Protein AF-A0A7C3QA98-F1 (afdb_monomer_lite)

pLDDT: mean 80.39, std 21.95, range [23.39, 98.19]

Foldseek 3Di:
DAQWWWWDWDADDDDDDDDDDDDDDDDDDDDDPDDDDFDADVNHGQDDDPDPVVSVVVVCCVVPVQDKDWWWKKKWDWAAADPDPPDQPRVVDDDPQLVQLQVFAFVDDHDDQADWDQHPPRDIIGIDTPTGDDRDMDRVVVVDPDPRPPRTDMDMKIKIAGQAFDKGKIFIWTAQWDWDDKRSHTFDGGSGHDGTDRRPDIGIDGHHHTMIMD

Radius of gyration: 21.92 Å; chains: 1; bounding box: 62×41×64 Å

Sequence (214 aa):
MNKTSIFALTLIAGLAHSTLAQPPVEPGQLAKAGERAPIMIQGKPYQKLATRKATEDRMLDLLVADRVKWNDWYVASYFPFTNSWKKMGFLAKPLPVEDELTKMTPGGAGPDLTKAYDGKDNTKVAWKNIGPILNEMVELNQYCPGNLGSWCLTYLYGTVTAPRDMTLDVNMGSDDGLRFWLNGNLVVDADVQRGLDPDSHKVKLRLNKGVNHM

Secondary structure (DSSP, 8-state):
-----EEEEE----------PPPPPP----PPTT-PPPPEETTEEP---SSHHHHHHHHHHHH-TT--EE--EEEEEEEE--S-TT-TTSTTS--TTGGGGGG--TTS----TT-EEE-GGG-EEE-EEEE---SEEE-GGGG--GGGGSSEEEEEE-EEEESSSEEEEEEEEESS-EEEEETTEEEEEE-------TTSEEEEEEEPSEEEE-

Structure (mmCIF, N/CA/C/O backbone):
data_AF-A0A7C3QA98-F1
#
_entry.id   AF-A0A7C3QA98-F1
#
loop_
_atom_site.group_PDB
_atom_site.id
_atom_site.type_symbol
_atom_site.label_atom_id
_atom_site.label_alt_id
_atom_site.label_comp_id
_atom_site.label_asym_id
_atom_site.label_entity_id
_atom_site.label_seq_id
_atom_site.pdbx_PDB_ins_code
_atom_site.Cartn_x
_atom_site.Cartn_y
_atom_site.Cartn_z
_atom_site.occupancy
_atom_site.B_iso_or_equiv
_atom_site.auth_seq_id
_atom_site.auth_comp_id
_atom_site.auth_asym_id
_atom_site.auth_atom_id
_atom_site.pdbx_PDB_model_num
ATOM 1 N N . MET A 1 1 ? 2.564 18.611 -20.146 1.00 32.09 1 MET A N 1
ATOM 2 C CA . MET A 1 1 ? 3.015 17.998 -18.879 1.00 32.09 1 MET A CA 1
ATOM 3 C C . MET A 1 1 ? 1.865 17.145 -18.386 1.00 32.09 1 MET A C 1
ATOM 5 O O . MET A 1 1 ? 0.916 17.690 -17.837 1.00 32.09 1 MET A O 1
ATOM 9 N N . ASN A 1 2 ? 1.895 15.854 -18.711 1.00 28.08 2 ASN A N 1
ATOM 10 C CA . ASN A 1 2 ? 0.877 14.907 -18.265 1.00 28.08 2 ASN A CA 1
ATOM 11 C C . ASN A 1 2 ? 1.197 14.547 -16.814 1.00 28.08 2 ASN A C 1
ATOM 13 O O . ASN A 1 2 ? 2.354 14.279 -16.494 1.00 28.08 2 ASN A O 1
ATOM 17 N N . LYS A 1 3 ? 0.202 14.671 -15.940 1.00 30.39 3 LYS A N 1
ATOM 18 C CA . LYS A 1 3 ? 0.324 14.433 -14.504 1.00 30.39 3 LYS A CA 1
ATOM 19 C C . LYS A 1 3 ? -0.011 12.966 -14.250 1.00 30.39 3 LYS A C 1
ATOM 21 O O . LYS A 1 3 ? -1.173 12.602 -14.305 1.00 30.39 3 LYS A O 1
ATOM 26 N N . THR A 1 4 ? 1.012 12.154 -14.032 1.00 35.22 4 THR A N 1
ATOM 27 C CA . THR A 1 4 ? 0.898 10.738 -13.660 1.00 35.22 4 THR A CA 1
ATOM 28 C C . THR A 1 4 ? 0.665 10.656 -12.149 1.00 35.22 4 THR A C 1
ATOM 30 O O . THR A 1 4 ? 1.564 10.975 -11.371 1.00 35.22 4 THR A O 1
ATOM 33 N N . SER A 1 5 ? -0.537 10.269 -11.728 1.00 30.92 5 SER A N 1
ATOM 34 C CA . SER A 1 5 ? -0.953 10.178 -10.323 1.00 30.92 5 SER A CA 1
ATOM 35 C C . SER A 1 5 ? -1.589 8.801 -10.060 1.00 30.92 5 SER A C 1
ATOM 37 O O . SER A 1 5 ? -2.153 8.201 -10.968 1.00 30.92 5 SER A O 1
ATOM 39 N N . ILE A 1 6 ? -1.522 8.270 -8.835 1.00 32.34 6 ILE A N 1
ATOM 40 C CA . ILE A 1 6 ? -2.195 7.008 -8.457 1.00 32.34 6 ILE A CA 1
ATOM 41 C C . ILE A 1 6 ? -3.168 7.289 -7.314 1.00 32.34 6 ILE A C 1
ATOM 43 O O . ILE A 1 6 ? -2.806 7.958 -6.352 1.00 32.34 6 ILE A O 1
ATOM 47 N N . PHE A 1 7 ? -4.403 6.789 -7.390 1.00 31.45 7 PHE A N 1
ATOM 48 C CA . PHE A 1 7 ? -5.361 6.869 -6.286 1.00 31.45 7 PHE A CA 1
ATOM 49 C C . PHE A 1 7 ? -5.290 5.602 -5.440 1.00 31.45 7 PHE A C 1
ATOM 51 O O . PHE A 1 7 ? -5.655 4.512 -5.889 1.00 31.45 7 PHE A O 1
ATOM 58 N N . ALA A 1 8 ? -4.868 5.765 -4.187 1.00 31.20 8 ALA A N 1
ATOM 59 C CA . ALA A 1 8 ? -4.996 4.725 -3.189 1.00 31.20 8 ALA A CA 1
ATOM 60 C C . ALA A 1 8 ? -6.414 4.788 -2.605 1.00 31.20 8 ALA A C 1
ATOM 62 O O . ALA A 1 8 ? -6.715 5.579 -1.711 1.00 31.20 8 ALA A O 1
ATOM 63 N N . LEU A 1 9 ? -7.252 3.890 -3.129 1.00 29.02 9 LEU A N 1
ATOM 64 C CA . LEU A 1 9 ? -8.389 3.285 -2.443 1.00 29.02 9 LEU A CA 1
ATOM 65 C C . LEU A 1 9 ? -9.531 4.240 -2.057 1.00 29.02 9 LEU A C 1
ATOM 67 O O . LEU A 1 9 ? -9.495 4.810 -0.979 1.00 29.02 9 LEU A O 1
ATOM 71 N N . THR A 1 10 ? -10.587 4.345 -2.872 1.00 26.42 10 THR A N 1
ATOM 72 C CA . THR A 1 10 ? -11.858 4.961 -2.437 1.00 26.42 10 THR A CA 1
ATOM 73 C C . THR A 1 10 ? -12.801 3.871 -1.926 1.00 26.42 10 THR A C 1
ATOM 75 O O . THR A 1 10 ? -13.200 2.982 -2.681 1.00 26.42 10 THR A O 1
ATOM 78 N N . LEU A 1 11 ? -13.169 3.921 -0.643 1.00 26.08 11 LEU A N 1
ATOM 79 C CA . LEU A 1 11 ? -14.178 3.037 -0.053 1.00 26.08 11 LEU A CA 1
ATOM 80 C C . LEU A 1 11 ? -15.543 3.743 -0.004 1.00 26.08 11 LEU A C 1
ATOM 82 O O . LEU A 1 11 ? -15.772 4.601 0.849 1.00 26.08 11 LEU A O 1
ATOM 86 N N . ILE A 1 12 ? -16.483 3.360 -0.874 1.00 24.02 12 ILE A N 1
ATOM 87 C CA . ILE A 1 12 ? -17.891 3.763 -0.734 1.00 24.02 12 ILE A CA 1
ATOM 88 C C . ILE A 1 12 ? -18.594 2.730 0.150 1.00 24.02 12 ILE A C 1
ATOM 90 O O . ILE A 1 12 ? -19.040 1.684 -0.318 1.00 24.02 12 ILE A O 1
ATOM 94 N N . ALA A 1 13 ? -18.719 3.025 1.444 1.00 27.62 13 ALA A N 1
ATOM 95 C CA . ALA A 1 13 ? -19.643 2.305 2.313 1.00 27.62 13 ALA A CA 1
ATOM 96 C C . ALA A 1 13 ? -21.067 2.829 2.063 1.00 27.62 13 ALA A C 1
ATOM 98 O O . ALA A 1 13 ? -21.445 3.902 2.535 1.00 27.62 13 ALA A O 1
ATOM 99 N N . GLY A 1 14 ? -21.859 2.078 1.296 1.00 23.39 14 GLY A N 1
ATOM 100 C CA . GLY A 1 14 ? -23.287 2.336 1.135 1.00 23.39 14 GLY A CA 1
ATOM 101 C C . GLY A 1 14 ? -24.028 2.117 2.455 1.00 23.39 14 GLY A C 1
ATOM 102 O O . GLY A 1 14 ? -24.329 0.984 2.821 1.00 23.39 14 GLY A O 1
ATOM 103 N N . LEU A 1 15 ? -24.341 3.200 3.168 1.00 27.92 15 LEU A N 1
ATOM 104 C CA . LEU A 1 15 ? -25.336 3.181 4.238 1.00 27.92 15 LEU A CA 1
ATOM 105 C C . LEU A 1 15 ? -26.729 3.180 3.602 1.00 27.92 15 LEU A C 1
ATOM 107 O O . LEU A 1 15 ? -27.147 4.149 2.962 1.00 27.92 15 LEU A O 1
ATOM 111 N N . ALA A 1 16 ? -27.445 2.070 3.779 1.00 28.75 16 ALA A N 1
ATOM 112 C CA . ALA A 1 16 ? -28.872 1.998 3.516 1.00 28.75 16 ALA A CA 1
ATOM 113 C C . ALA A 1 16 ? -29.579 3.114 4.303 1.00 28.75 16 ALA A C 1
ATOM 115 O O . ALA A 1 16 ? -29.431 3.226 5.520 1.00 28.75 16 ALA A O 1
ATOM 116 N N . HIS A 1 17 ? -30.323 3.962 3.595 1.00 28.12 17 HIS A N 1
ATOM 117 C CA . HIS A 1 17 ? -31.141 4.997 4.209 1.00 28.12 17 HIS A CA 1
ATOM 118 C C . HIS A 1 17 ? -32.342 4.337 4.889 1.00 28.12 17 HIS A C 1
ATOM 120 O O . HIS A 1 17 ? -33.267 3.885 4.219 1.00 28.12 17 HIS A O 1
ATOM 126 N N . SER A 1 18 ? -32.353 4.314 6.218 1.00 28.92 18 SER A N 1
ATOM 127 C CA . SER A 1 18 ? -33.588 4.189 6.989 1.00 28.92 18 SER A CA 1
ATOM 128 C C . SER A 1 18 ? -33.954 5.575 7.512 1.00 28.92 18 SER A C 1
ATOM 130 O O . SER A 1 18 ? -33.362 6.065 8.475 1.00 28.92 18 SER A O 1
ATOM 132 N N . THR A 1 19 ? -34.908 6.228 6.853 1.00 34.28 19 THR A N 1
ATOM 133 C CA . THR A 1 19 ? -35.576 7.425 7.364 1.00 34.28 19 THR A CA 1
ATOM 134 C C . THR A 1 19 ? -36.371 7.049 8.610 1.00 34.28 19 THR A C 1
ATOM 136 O O . THR A 1 19 ? -37.461 6.493 8.525 1.00 34.28 19 THR A O 1
ATOM 139 N N . LEU A 1 20 ? -35.832 7.363 9.785 1.00 31.48 20 LEU A N 1
ATOM 140 C CA . LEU A 1 20 ? -36.608 7.394 11.018 1.00 31.48 20 LEU A CA 1
ATOM 141 C C . LEU A 1 20 ? -36.572 8.820 11.551 1.00 31.48 20 LEU A C 1
ATOM 143 O O . LEU A 1 20 ? -35.528 9.329 11.958 1.00 31.48 20 LEU A O 1
ATOM 147 N N . ALA A 1 21 ? -37.729 9.475 11.474 1.00 32.22 21 ALA A N 1
ATOM 148 C CA . ALA A 1 21 ? -37.966 10.767 12.091 1.00 32.22 21 ALA A CA 1
ATOM 149 C C . ALA A 1 21 ? -37.652 10.678 13.593 1.00 32.22 21 ALA A C 1
ATOM 151 O O . ALA A 1 21 ? -38.092 9.749 14.271 1.00 32.22 21 ALA A O 1
ATOM 152 N N . GLN A 1 22 ? -36.883 11.636 14.111 1.00 39.12 22 GLN A N 1
ATOM 153 C CA . GLN A 1 22 ? -36.677 11.760 15.552 1.00 39.12 22 GLN A CA 1
ATOM 154 C C . GLN A 1 22 ? -37.985 12.240 16.207 1.00 39.12 22 GLN A C 1
ATOM 156 O O . GLN A 1 22 ? -38.584 13.194 15.704 1.00 39.12 22 GLN A O 1
ATOM 161 N N . PRO A 1 23 ? -38.448 11.612 17.304 1.00 37.34 23 PRO A N 1
ATOM 162 C CA . PRO A 1 23 ? -39.611 12.097 18.040 1.00 37.34 23 PRO A CA 1
ATOM 163 C C . PRO A 1 23 ? -39.292 13.428 18.750 1.00 37.34 23 PRO A C 1
ATOM 165 O O . PRO A 1 23 ? -38.125 13.694 19.060 1.00 37.34 23 PRO A O 1
ATOM 168 N N . PRO A 1 24 ? -40.302 14.278 19.008 1.00 34.25 24 PRO A N 1
ATOM 169 C CA . PRO A 1 24 ? -40.093 15.570 19.647 1.00 34.25 24 PRO A CA 1
ATOM 170 C C . PRO A 1 24 ? -39.651 15.387 21.105 1.00 34.25 24 PRO A C 1
ATOM 172 O O . PRO A 1 24 ? -40.190 14.561 21.839 1.00 34.25 24 PRO A O 1
ATOM 175 N N . VAL A 1 25 ? -38.650 16.165 21.515 1.00 45.97 25 VAL A N 1
ATOM 176 C CA . VAL A 1 25 ? -38.118 16.178 22.883 1.00 45.97 25 VAL A CA 1
ATOM 177 C C . VAL A 1 25 ? -39.050 17.011 23.765 1.00 45.97 25 VAL A C 1
ATOM 179 O O . VAL A 1 25 ? -39.247 18.196 23.495 1.00 45.97 25 VAL A O 1
ATOM 182 N N . GLU A 1 26 ? -39.623 16.410 24.812 1.00 34.62 26 GLU A N 1
ATOM 183 C CA . GLU A 1 26 ? -40.423 17.146 25.799 1.00 34.62 26 GLU A CA 1
ATOM 184 C C . GLU A 1 26 ? -39.556 18.101 26.643 1.00 34.62 26 GLU A C 1
ATOM 186 O O . GLU A 1 26 ? -38.431 17.753 27.023 1.00 34.62 26 GLU A O 1
ATOM 191 N N . PRO A 1 27 ? -40.050 19.311 26.968 1.00 39.22 27 PRO A N 1
ATOM 192 C CA . PRO A 1 27 ? -39.271 20.292 27.702 1.00 39.22 27 PRO A CA 1
ATOM 193 C C . PRO A 1 27 ? -39.424 20.101 29.214 1.00 39.22 27 PRO A C 1
ATOM 195 O O . PRO A 1 27 ? -40.473 20.390 29.784 1.00 39.22 27 PRO A O 1
ATOM 198 N N . GLY A 1 28 ? -38.341 19.717 29.893 1.00 42.91 28 GLY A N 1
ATOM 199 C CA . GLY A 1 28 ? -38.284 19.877 31.344 1.00 42.91 28 GLY A CA 1
ATOM 200 C C . GLY A 1 28 ? -37.208 19.079 32.061 1.00 42.91 28 GLY A C 1
ATOM 201 O O . GLY A 1 28 ? -37.512 18.044 32.632 1.00 42.91 28 GLY A O 1
ATOM 202 N N . GLN A 1 29 ? -35.985 19.615 32.112 1.00 33.56 29 GLN A N 1
ATOM 203 C CA . GLN A 1 29 ? -35.168 19.676 33.335 1.00 33.56 29 GLN A CA 1
ATOM 204 C C . GLN A 1 29 ? -33.912 20.519 33.064 1.00 33.56 29 GLN A C 1
ATOM 206 O O . GLN A 1 29 ? -33.026 20.147 32.299 1.00 33.56 29 GLN A O 1
ATOM 211 N N . LEU A 1 30 ? -33.873 21.707 33.670 1.00 41.59 30 LEU A N 1
ATOM 212 C CA . LEU A 1 30 ? -32.768 22.663 33.586 1.00 41.59 30 LEU A CA 1
ATOM 213 C C . LEU A 1 30 ? -31.514 22.079 34.259 1.00 41.59 30 LEU A C 1
ATOM 215 O O . LEU A 1 30 ? -31.439 22.001 35.485 1.00 41.59 30 LEU A O 1
ATOM 219 N N . ALA A 1 31 ? -30.523 21.683 33.458 1.00 40.22 31 ALA A N 1
ATOM 220 C CA . ALA A 1 31 ? -29.190 21.329 33.942 1.00 40.22 31 ALA A CA 1
ATOM 221 C C . ALA A 1 31 ? -28.381 22.594 34.300 1.00 40.22 31 ALA A C 1
ATOM 223 O O . ALA A 1 31 ? -28.511 23.635 33.655 1.00 40.22 31 ALA A O 1
ATOM 224 N N . LYS A 1 32 ? -27.558 22.496 35.354 1.00 44.31 32 LYS A N 1
ATOM 225 C CA . LYS A 1 32 ? -26.732 23.581 35.919 1.00 44.31 32 LYS A CA 1
ATOM 226 C C . LYS A 1 32 ? -25.837 24.261 34.869 1.00 44.31 32 LYS A C 1
ATOM 228 O O . LYS A 1 32 ? -25.319 23.621 33.960 1.00 44.31 32 LYS A O 1
ATOM 233 N N . ALA A 1 33 ? -25.619 25.564 35.048 1.00 43.94 33 ALA A N 1
ATOM 234 C CA . ALA A 1 33 ? -24.794 26.396 34.178 1.00 43.94 33 ALA A CA 1
ATOM 235 C C . ALA A 1 33 ? -23.326 25.926 34.133 1.00 43.94 33 ALA A C 1
ATOM 237 O O . ALA A 1 33 ? -22.653 25.906 35.161 1.00 43.94 33 ALA A O 1
ATOM 238 N N . GLY A 1 34 ? -22.836 25.597 32.933 1.00 53.66 34 GLY A N 1
ATOM 239 C CA . GLY A 1 34 ? -21.403 25.466 32.635 1.00 53.66 34 GLY A CA 1
ATOM 240 C C . GLY A 1 34 ? -21.039 24.344 31.663 1.00 53.66 34 GLY A C 1
ATOM 241 O O . GLY A 1 34 ? -20.217 24.556 30.777 1.00 53.66 34 GLY A O 1
ATOM 242 N N . GLU A 1 35 ? -21.687 23.186 31.754 1.00 54.62 35 GLU A N 1
ATOM 243 C CA . GLU A 1 35 ? -21.394 22.041 30.886 1.00 54.62 35 GLU A CA 1
ATOM 244 C C . GLU A 1 35 ? -22.612 21.718 30.029 1.00 54.62 35 GLU A C 1
ATOM 246 O O . GLU A 1 35 ? -23.651 21.267 30.511 1.00 54.62 35 GLU A O 1
ATOM 251 N N . ARG A 1 36 ? -22.497 21.974 28.722 1.00 66.19 36 ARG A N 1
ATOM 252 C CA . ARG A 1 36 ? -23.454 21.421 27.762 1.00 66.19 36 ARG A CA 1
ATOM 253 C C . ARG A 1 36 ? -23.393 19.901 27.877 1.00 66.19 36 ARG A C 1
ATOM 255 O O . ARG A 1 36 ? -22.298 19.341 27.897 1.00 66.19 36 ARG A O 1
ATOM 262 N N . ALA A 1 37 ? -24.558 19.256 27.915 1.00 76.06 37 ALA A N 1
ATOM 263 C CA . ALA A 1 37 ? -24.642 17.804 27.840 1.00 76.06 37 ALA A CA 1
ATOM 264 C C . ALA A 1 37 ? -23.782 17.288 26.666 1.00 76.06 37 ALA A C 1
ATOM 266 O O . ALA A 1 37 ? -23.745 17.937 25.611 1.00 76.06 37 ALA A O 1
ATOM 267 N N . PRO A 1 38 ? -23.063 16.164 26.837 1.00 82.44 38 PRO A N 1
ATOM 268 C CA . PRO A 1 38 ? -22.183 15.647 25.803 1.00 82.44 38 PRO A CA 1
ATOM 269 C C . PRO A 1 38 ? -22.979 15.392 24.524 1.00 82.44 38 PRO A C 1
ATOM 271 O O . PRO A 1 38 ? -24.065 14.814 24.550 1.00 82.44 38 PRO A O 1
ATOM 274 N N . ILE A 1 39 ? -22.431 15.830 23.392 1.00 91.31 39 ILE A N 1
ATOM 275 C CA . ILE A 1 39 ? -23.026 15.539 22.089 1.00 91.31 39 ILE A CA 1
ATOM 276 C C . ILE A 1 39 ? -22.922 14.030 21.869 1.00 91.31 39 ILE A C 1
ATOM 278 O O . ILE A 1 39 ? -21.834 13.460 21.945 1.00 91.31 39 ILE A O 1
ATOM 282 N N . MET A 1 40 ? -24.049 13.388 21.583 1.00 92.81 40 MET A N 1
ATOM 283 C CA . MET A 1 40 ? -24.116 11.954 21.320 1.00 92.81 40 MET A CA 1
ATOM 284 C C . MET A 1 40 ? -24.282 11.718 19.820 1.00 92.81 40 MET A C 1
ATOM 286 O O . MET A 1 40 ? -25.147 12.315 19.185 1.00 92.81 40 MET A O 1
ATOM 290 N N . ILE A 1 41 ? -23.481 10.819 19.256 1.00 89.31 41 ILE A N 1
ATOM 291 C CA . ILE A 1 41 ? -23.582 10.374 17.863 1.00 89.31 41 ILE A CA 1
ATOM 292 C C . ILE A 1 41 ? -23.862 8.877 17.903 1.00 89.31 41 ILE A C 1
ATOM 294 O O . ILE A 1 41 ? -23.038 8.120 18.406 1.00 89.31 41 ILE A O 1
ATOM 298 N N . GLN A 1 42 ? -25.048 8.457 17.452 1.00 89.44 42 GLN A N 1
ATOM 299 C CA . GLN A 1 42 ? -25.510 7.058 17.529 1.00 89.44 42 GLN A CA 1
ATOM 300 C C . GLN A 1 42 ? -25.289 6.416 18.920 1.00 89.44 42 GLN A C 1
ATOM 302 O O . GLN A 1 42 ? -24.820 5.289 19.047 1.00 89.44 42 GLN A O 1
ATOM 307 N N . GLY A 1 43 ? -25.566 7.167 19.993 1.00 90.19 43 GLY A N 1
ATOM 308 C CA . GLY A 1 43 ? -25.384 6.693 21.372 1.00 90.19 43 GLY A CA 1
ATOM 309 C C . GLY A 1 43 ? -23.930 6.644 21.863 1.00 90.19 43 GLY A C 1
ATOM 310 O O . GLY A 1 43 ? -23.682 6.207 22.985 1.00 90.19 43 GLY A O 1
ATOM 311 N N . LYS A 1 44 ? -22.960 7.120 21.072 1.00 92.19 44 LYS A N 1
ATOM 312 C CA . LYS A 1 44 ? -21.551 7.251 21.462 1.00 92.19 44 LYS A CA 1
ATOM 313 C C . LYS A 1 44 ? -21.210 8.713 21.768 1.00 92.19 44 LYS A C 1
ATOM 315 O O . LYS A 1 44 ? -21.585 9.592 20.991 1.00 92.19 44 LYS A O 1
ATOM 320 N N . PRO A 1 45 ? -20.489 9.002 22.866 1.00 93.06 45 PRO A N 1
ATOM 321 C CA . PRO A 1 45 ? -20.139 10.371 23.215 1.00 93.06 45 PRO A CA 1
ATOM 322 C C . PRO A 1 45 ? -19.096 10.921 22.242 1.00 93.06 45 PRO A C 1
ATOM 324 O O . PRO A 1 45 ? -17.990 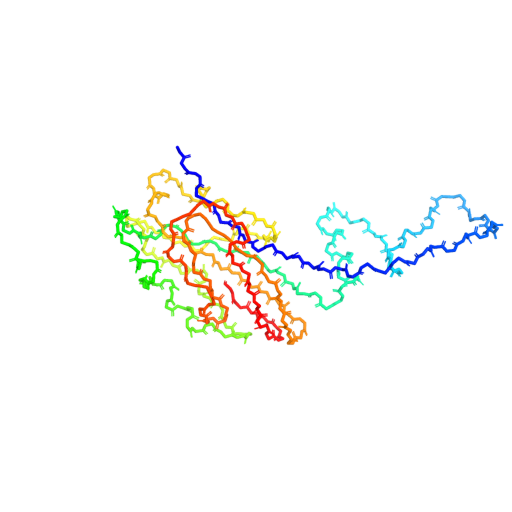10.377 22.113 1.00 93.06 45 PRO A O 1
ATOM 327 N N . TYR A 1 46 ? -19.440 12.023 21.583 1.00 93.56 46 TYR A N 1
ATOM 328 C CA . TYR A 1 46 ? -18.501 12.805 20.797 1.00 93.56 46 TYR A CA 1
ATOM 329 C C . TYR A 1 46 ? -17.481 13.476 21.714 1.00 93.56 46 TYR A C 1
ATOM 331 O O . TYR A 1 46 ? -17.832 14.124 22.698 1.00 93.56 46 TYR A O 1
ATOM 339 N N . GLN A 1 47 ? -16.205 13.343 21.364 1.00 91.94 47 GLN A N 1
ATOM 340 C CA . GLN A 1 47 ? -15.105 13.969 22.084 1.00 91.94 47 GLN A CA 1
ATOM 341 C C . GLN A 1 47 ? -14.081 14.473 21.077 1.00 91.94 47 GLN A C 1
ATOM 343 O O . GLN A 1 47 ? -13.425 13.680 20.403 1.00 91.94 47 GLN A O 1
ATOM 348 N N . LYS A 1 48 ? -13.932 15.797 20.997 1.00 92.94 48 LYS A N 1
ATOM 349 C CA . LYS A 1 48 ? -12.873 16.421 20.204 1.00 92.94 48 LYS A CA 1
ATOM 350 C C . LYS A 1 48 ? -11.523 16.140 20.867 1.00 92.94 48 LYS A C 1
ATOM 352 O O . LYS A 1 48 ? -11.328 16.469 22.033 1.00 92.94 48 LYS A O 1
ATOM 357 N N . LEU A 1 49 ? -10.612 15.533 20.119 1.00 93.88 49 LEU A N 1
ATOM 358 C CA . LEU A 1 49 ? -9.225 15.303 20.514 1.00 93.88 49 LEU A CA 1
ATOM 359 C C . LEU A 1 49 ? -8.307 16.389 19.932 1.00 93.88 49 LEU A C 1
ATOM 361 O O . LEU A 1 49 ? -8.756 17.294 19.226 1.00 93.88 49 LEU A O 1
ATOM 365 N N . ALA A 1 50 ? -7.009 16.289 20.231 1.00 94.75 50 ALA A N 1
ATOM 366 C CA . ALA A 1 50 ? -5.997 17.272 19.838 1.00 94.75 50 ALA A CA 1
ATOM 367 C C . ALA A 1 50 ? -5.959 17.546 18.324 1.00 94.75 50 ALA A C 1
ATOM 369 O O . ALA A 1 50 ? -5.705 18.674 17.908 1.00 94.75 50 ALA A O 1
ATOM 370 N N . THR A 1 51 ? -6.247 16.537 17.496 1.00 91.81 51 THR A N 1
ATOM 371 C CA . THR A 1 51 ? -6.294 16.674 16.036 1.00 91.81 51 THR A CA 1
ATOM 372 C C . THR A 1 51 ? -7.641 16.227 15.475 1.00 91.81 51 THR A C 1
ATOM 374 O O . THR A 1 51 ? -8.367 15.425 16.077 1.00 91.81 51 THR A O 1
ATOM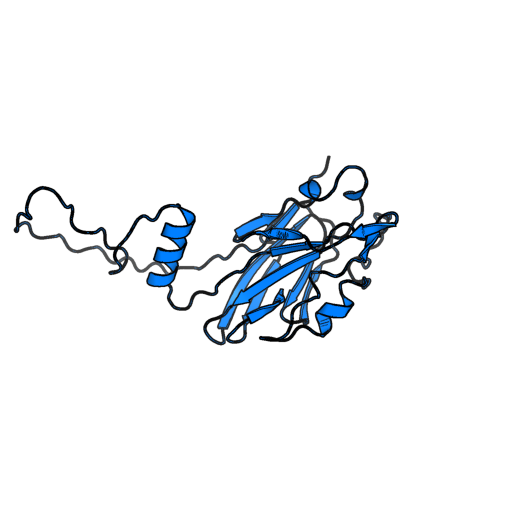 377 N N . ARG A 1 52 ? -7.976 16.736 14.281 1.00 87.19 52 ARG A N 1
ATOM 378 C CA . ARG A 1 52 ? -9.156 16.293 13.524 1.00 87.19 52 ARG A CA 1
ATOM 379 C C . ARG A 1 52 ? -9.102 14.787 13.269 1.00 87.19 52 ARG A C 1
ATOM 381 O O . ARG A 1 52 ? -10.064 14.105 13.596 1.00 87.19 52 ARG A O 1
ATOM 388 N N . LYS A 1 53 ? -7.958 14.281 12.794 1.00 83.69 53 LYS A N 1
ATOM 389 C CA . LYS A 1 53 ? -7.738 12.851 12.544 1.00 83.69 53 LYS A CA 1
ATOM 390 C C . LYS A 1 53 ? -7.944 12.002 13.799 1.00 83.69 53 LYS A C 1
ATOM 392 O O . LYS A 1 53 ? -8.681 11.032 13.745 1.00 83.69 53 LYS A O 1
ATOM 397 N N . ALA A 1 54 ? -7.382 12.399 14.943 1.00 87.56 54 ALA A N 1
ATOM 398 C CA . ALA A 1 54 ? -7.571 11.654 16.189 1.00 87.56 54 ALA A CA 1
ATOM 399 C C . ALA A 1 54 ? -9.047 11.630 16.628 1.00 87.56 54 ALA A C 1
ATOM 401 O O . ALA A 1 54 ? -9.549 10.603 17.078 1.00 87.56 54 ALA A O 1
ATOM 402 N N . THR A 1 55 ? -9.753 12.755 16.475 1.00 91.25 55 THR A N 1
ATOM 403 C CA . THR A 1 55 ? -11.195 12.842 16.761 1.00 91.25 55 THR A CA 1
ATOM 404 C C . THR A 1 55 ? -11.990 11.892 15.867 1.00 91.25 55 THR A C 1
ATOM 406 O O . THR A 1 55 ? -12.839 11.150 16.354 1.00 91.25 55 THR A O 1
ATOM 409 N N . GLU A 1 56 ? -11.704 11.913 14.567 1.00 88.56 56 GLU A N 1
ATOM 410 C CA . GLU A 1 56 ? -12.352 11.075 13.565 1.00 88.56 56 GLU A CA 1
ATOM 411 C C . GLU A 1 56 ? -12.077 9.589 13.803 1.00 88.56 56 GLU A C 1
ATOM 413 O O . GLU A 1 56 ? -13.027 8.820 13.917 1.00 88.56 56 GLU A O 1
ATOM 418 N N . ASP A 1 57 ? -10.814 9.199 13.989 1.00 86.50 57 ASP A N 1
ATOM 419 C CA . ASP A 1 57 ? -10.427 7.813 14.259 1.00 86.50 57 ASP A CA 1
ATOM 420 C C . ASP A 1 57 ? -11.116 7.273 15.518 1.00 86.50 57 ASP A C 1
ATOM 422 O O . ASP A 1 57 ? -11.674 6.177 15.485 1.00 86.50 57 ASP A O 1
ATOM 426 N N . ARG A 1 58 ? -11.179 8.065 16.599 1.00 90.00 58 ARG A N 1
ATOM 427 C CA . ARG A 1 58 ? -11.921 7.688 17.812 1.00 90.00 58 ARG A CA 1
ATOM 428 C C . ARG A 1 58 ? -13.406 7.483 17.523 1.00 90.00 58 ARG A C 1
ATOM 430 O O . ARG A 1 58 ? -13.995 6.518 18.007 1.00 90.00 58 ARG A O 1
ATOM 437 N N . MET A 1 59 ? -14.042 8.414 16.811 1.00 91.44 59 MET A N 1
ATOM 438 C CA . MET A 1 59 ? -15.472 8.298 16.523 1.00 91.44 59 MET A CA 1
ATOM 439 C C . MET A 1 59 ? -15.761 7.100 15.623 1.00 91.44 59 MET A C 1
ATOM 441 O O . MET A 1 59 ? -16.696 6.360 15.905 1.00 91.44 59 MET A O 1
ATOM 445 N N . LEU A 1 60 ? -14.943 6.860 14.600 1.00 88.00 60 LEU A N 1
ATOM 446 C CA . LEU A 1 60 ? -15.079 5.700 13.724 1.00 88.00 60 LEU A CA 1
ATOM 447 C C . LEU A 1 60 ? -14.879 4.385 14.480 1.00 88.00 60 LEU A C 1
ATOM 449 O O . LEU A 1 60 ? -15.667 3.468 14.280 1.00 88.00 60 LEU A O 1
ATOM 453 N N . ASP A 1 61 ? -13.910 4.301 15.392 1.00 87.44 61 ASP A N 1
ATOM 454 C CA . ASP A 1 61 ? -13.706 3.108 16.226 1.00 87.44 61 ASP A CA 1
ATOM 455 C C . ASP A 1 61 ? -14.912 2.828 17.145 1.00 87.44 61 ASP A C 1
ATOM 457 O O . ASP A 1 61 ? -15.260 1.674 17.389 1.00 87.44 61 ASP A O 1
ATOM 461 N N . LEU A 1 62 ? -15.589 3.874 17.634 1.00 89.31 62 LEU A N 1
ATOM 462 C CA . LEU A 1 62 ? -16.790 3.727 18.463 1.00 89.31 62 LEU A CA 1
ATOM 463 C C . LEU A 1 62 ? -18.046 3.370 17.661 1.00 89.31 62 LEU A C 1
ATOM 465 O O . LEU A 1 62 ? -18.919 2.675 18.186 1.00 89.31 62 LEU A O 1
ATOM 469 N N . LEU A 1 63 ? -18.170 3.900 16.445 1.00 89.12 63 LEU A N 1
ATOM 470 C CA . LEU A 1 63 ? -19.359 3.763 15.599 1.00 89.12 63 LEU A CA 1
ATOM 471 C C . LEU A 1 63 ? -19.297 2.512 14.715 1.00 89.12 63 LEU A C 1
ATOM 473 O O . LEU A 1 63 ? -20.328 1.926 14.398 1.00 89.12 63 LEU A O 1
ATOM 477 N N . VAL A 1 64 ? -18.091 2.087 14.341 1.00 86.38 64 VAL A N 1
ATOM 478 C CA . VAL A 1 64 ? -17.830 0.986 13.412 1.00 86.38 64 VAL A CA 1
ATOM 479 C C . VAL A 1 64 ? -16.776 0.067 14.031 1.00 86.38 64 VAL A C 1
ATOM 481 O O . VAL A 1 64 ? -15.635 0.007 13.582 1.00 86.38 64 VAL A O 1
ATOM 484 N N . ALA A 1 65 ? -17.165 -0.652 15.088 1.00 73.75 65 ALA A N 1
ATOM 485 C CA . ALA A 1 65 ? -16.253 -1.480 15.890 1.00 73.75 65 ALA A CA 1
ATOM 486 C C . ALA A 1 65 ? -15.487 -2.541 15.067 1.00 73.75 65 ALA A C 1
ATOM 488 O O . ALA A 1 65 ? -14.370 -2.911 15.416 1.00 73.75 65 ALA A O 1
ATOM 489 N N . ASP A 1 66 ? -16.071 -2.975 13.947 1.00 82.56 66 ASP A N 1
ATOM 490 C CA . ASP A 1 66 ? -15.522 -3.979 13.032 1.00 82.56 66 ASP A CA 1
ATOM 491 C C . ASP A 1 66 ? -14.797 -3.369 11.813 1.00 82.56 66 ASP A C 1
ATOM 493 O O . ASP A 1 66 ? -14.580 -4.055 10.809 1.00 82.56 66 ASP A O 1
ATOM 497 N N . ARG A 1 67 ? -14.428 -2.080 11.847 1.00 87.94 67 ARG A N 1
ATOM 498 C CA . ARG A 1 67 ? -13.662 -1.477 10.746 1.00 87.94 67 ARG A CA 1
ATOM 499 C C . ARG A 1 67 ? -12.255 -2.062 10.672 1.00 87.94 67 ARG A C 1
ATOM 501 O O . ARG A 1 67 ? -11.613 -2.351 11.682 1.00 87.94 67 ARG A O 1
ATOM 508 N N . VAL A 1 68 ? -11.746 -2.155 9.451 1.00 91.75 68 VAL A N 1
ATOM 509 C CA . VAL A 1 68 ? -10.326 -2.409 9.224 1.00 91.75 68 VAL A CA 1
ATOM 510 C C . VAL A 1 68 ? -9.479 -1.219 9.683 1.00 91.75 68 VAL A C 1
ATOM 512 O O . VAL A 1 68 ? -9.932 -0.068 9.652 1.00 91.75 68 VAL A O 1
ATOM 515 N N . LYS A 1 69 ? -8.233 -1.488 10.074 1.00 90.62 69 LYS A N 1
ATOM 516 C CA . LYS A 1 69 ? -7.239 -0.461 10.411 1.00 90.62 69 LYS A CA 1
ATOM 517 C C . LYS A 1 69 ? -6.154 -0.420 9.345 1.00 90.62 69 LYS A C 1
ATOM 519 O O . LYS A 1 69 ? -5.533 -1.440 9.065 1.00 90.62 69 LYS A O 1
ATOM 524 N N . TRP A 1 70 ? -5.950 0.755 8.763 1.00 90.75 70 TRP A N 1
ATOM 525 C CA . TRP A 1 70 ? -4.921 1.007 7.757 1.00 90.75 70 TRP A CA 1
ATOM 526 C C . TRP A 1 70 ? -3.652 1.492 8.444 1.00 90.75 70 TRP A C 1
ATOM 528 O O . TRP A 1 70 ? -3.723 2.384 9.292 1.00 90.75 70 TRP A O 1
ATOM 538 N N . ASN A 1 71 ? -2.519 0.893 8.090 1.00 91.12 71 ASN A N 1
ATOM 539 C CA . ASN A 1 71 ? -1.209 1.308 8.582 1.00 91.12 71 ASN A CA 1
ATOM 540 C C . ASN A 1 71 ? -0.536 2.266 7.590 1.00 91.12 71 ASN A C 1
ATOM 542 O O . ASN A 1 71 ? -1.106 2.612 6.552 1.00 91.12 71 ASN A O 1
ATOM 546 N N . ASP A 1 72 ? 0.677 2.696 7.928 1.00 94.12 72 ASP A N 1
ATOM 547 C CA . ASP A 1 72 ? 1.489 3.535 7.055 1.00 94.12 72 ASP A CA 1
ATOM 548 C C . ASP A 1 72 ? 1.755 2.859 5.708 1.00 94.12 72 ASP A C 1
ATOM 550 O O . ASP A 1 72 ? 1.920 1.637 5.609 1.00 94.12 72 ASP A O 1
ATOM 554 N N . TRP A 1 73 ? 1.842 3.695 4.681 1.00 96.00 73 TRP A N 1
ATOM 555 C CA . TRP A 1 73 ? 2.282 3.300 3.358 1.00 96.00 73 TRP A CA 1
ATOM 556 C C . TRP A 1 73 ? 3.768 3.568 3.177 1.00 96.00 73 TRP A C 1
ATOM 558 O O . TRP A 1 73 ? 4.359 4.470 3.779 1.00 96.00 73 TRP A O 1
ATOM 568 N N . TYR A 1 74 ? 4.360 2.794 2.281 1.00 96.00 74 TYR A N 1
ATOM 569 C CA . TYR A 1 74 ? 5.737 2.913 1.853 1.00 96.00 74 TYR A CA 1
ATOM 570 C C . TYR A 1 74 ? 5.780 3.045 0.338 1.00 96.00 74 TYR A C 1
ATOM 572 O O . TYR A 1 74 ? 4.997 2.412 -0.365 1.00 96.00 74 TYR A O 1
ATOM 580 N N . VAL A 1 75 ? 6.717 3.841 -0.165 1.00 95.62 75 VAL A N 1
ATOM 581 C CA . VAL A 1 75 ? 6.984 3.979 -1.599 1.00 95.62 75 VAL A CA 1
ATOM 582 C C . VAL A 1 75 ? 8.412 3.556 -1.914 1.00 95.62 75 VAL A C 1
ATOM 584 O O . VAL A 1 75 ? 9.349 3.943 -1.213 1.00 95.62 75 VAL A O 1
ATOM 587 N N . ALA A 1 76 ? 8.581 2.788 -2.984 1.00 93.88 76 ALA A N 1
ATOM 588 C CA . ALA A 1 76 ? 9.867 2.510 -3.605 1.00 93.88 76 ALA A CA 1
ATOM 589 C C . ALA A 1 76 ? 9.805 2.954 -5.069 1.00 93.88 76 ALA A C 1
ATOM 591 O O . ALA A 1 76 ? 8.991 2.465 -5.853 1.00 93.88 76 ALA A O 1
ATOM 592 N N . SER A 1 77 ? 10.661 3.908 -5.426 1.00 91.38 77 SER A N 1
ATOM 593 C CA . SER A 1 77 ? 10.701 4.517 -6.754 1.00 91.38 77 SER A CA 1
ATOM 594 C C . SER A 1 77 ? 12.100 5.053 -7.068 1.00 91.38 77 SER A C 1
ATOM 596 O O . SER A 1 77 ? 12.767 5.533 -6.152 1.00 91.38 77 SER A O 1
ATOM 598 N N . TYR A 1 78 ? 12.621 5.013 -8.299 1.00 89.31 78 TYR A N 1
ATOM 599 C CA . TYR A 1 78 ? 12.015 4.663 -9.598 1.00 89.31 78 TYR A CA 1
ATOM 600 C C . TYR A 1 78 ? 12.590 3.383 -10.151 1.00 89.31 78 TYR A C 1
ATOM 602 O O . TYR A 1 78 ? 13.807 3.220 -10.151 1.00 89.31 78 TYR A O 1
ATOM 610 N N . PHE A 1 79 ? 11.754 2.541 -10.740 1.00 90.94 79 PHE A N 1
ATOM 611 C CA . PHE A 1 79 ? 12.219 1.360 -11.453 1.00 90.94 79 PHE A CA 1
ATOM 612 C C . PHE A 1 79 ? 12.162 1.545 -12.969 1.00 90.94 79 PHE A C 1
ATOM 614 O O . PHE A 1 79 ? 11.350 2.335 -13.462 1.00 90.94 79 PHE A O 1
ATOM 621 N N . PRO A 1 80 ? 13.020 0.838 -13.728 1.00 88.25 80 PRO A N 1
ATOM 622 C CA . PRO A 1 80 ? 13.005 0.915 -15.180 1.00 88.25 80 PRO A CA 1
ATOM 623 C C . PRO A 1 80 ? 11.647 0.495 -15.757 1.00 88.25 80 PRO A C 1
ATOM 625 O O . PRO A 1 80 ? 11.161 -0.601 -15.490 1.00 88.25 80 PRO A O 1
ATOM 628 N N . PHE A 1 81 ? 11.082 1.338 -16.618 1.00 85.25 81 PHE A N 1
ATOM 629 C CA . PHE A 1 81 ? 10.019 0.972 -17.551 1.00 85.25 81 PHE A CA 1
ATOM 630 C C . PHE A 1 81 ? 10.503 1.295 -18.964 1.00 85.25 81 PHE A C 1
ATOM 632 O O . PHE A 1 81 ? 11.243 2.260 -19.166 1.00 85.25 81 PHE A O 1
ATOM 639 N N . THR A 1 82 ? 10.158 0.481 -19.963 1.00 70.94 82 THR A N 1
ATOM 640 C CA . THR A 1 82 ? 10.750 0.699 -21.291 1.00 70.94 82 THR A CA 1
ATOM 641 C C . THR A 1 82 ? 10.176 1.904 -22.016 1.00 70.94 82 THR A C 1
ATOM 643 O O . THR A 1 82 ? 9.008 2.250 -21.894 1.00 70.94 82 THR A O 1
ATOM 646 N N . ASN A 1 83 ? 11.037 2.511 -22.824 1.00 56.00 83 ASN A N 1
ATOM 647 C CA . ASN A 1 83 ? 10.848 3.755 -23.563 1.00 56.00 83 ASN A CA 1
ATOM 648 C C . ASN A 1 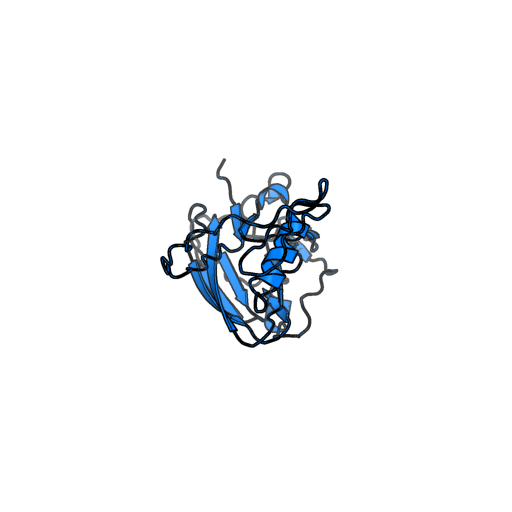83 ? 9.980 3.632 -24.832 1.00 56.00 83 ASN A C 1
ATOM 650 O O . ASN A 1 83 ? 10.138 4.426 -25.762 1.00 56.00 83 ASN A O 1
ATOM 654 N N . SER A 1 84 ? 9.095 2.636 -24.926 1.00 56.09 84 SER A N 1
ATOM 655 C CA . SER A 1 84 ? 8.329 2.396 -26.149 1.00 56.09 84 SER A CA 1
ATOM 656 C C . SER A 1 84 ? 6.831 2.418 -25.892 1.00 56.09 84 SER A C 1
ATOM 658 O O . SER A 1 84 ? 6.242 1.434 -25.458 1.00 56.09 84 SER A O 1
ATOM 660 N N . TRP A 1 85 ? 6.214 3.523 -26.305 1.00 53.12 85 TRP A N 1
ATOM 661 C CA . TRP A 1 85 ? 4.776 3.804 -26.424 1.00 53.12 85 TRP A CA 1
ATOM 662 C C . TRP A 1 85 ? 3.936 2.737 -27.167 1.00 53.12 85 TRP A C 1
ATOM 664 O O . TRP A 1 85 ? 2.753 2.941 -27.403 1.00 53.12 85 TRP A O 1
ATOM 674 N N . LYS A 1 86 ? 4.543 1.631 -27.618 1.00 54.62 86 LYS A N 1
ATOM 675 C CA . LYS A 1 86 ? 3.935 0.590 -28.462 1.00 54.62 86 LYS A CA 1
ATOM 676 C C . LYS A 1 86 ? 3.914 -0.802 -27.826 1.00 54.62 86 LYS A C 1
ATOM 678 O O . LYS A 1 86 ? 3.608 -1.761 -28.531 1.00 54.62 86 LYS A O 1
ATOM 683 N N . LYS A 1 87 ? 4.283 -0.965 -26.552 1.00 60.16 87 LYS A N 1
ATOM 684 C CA . LYS A 1 87 ? 4.381 -2.302 -25.949 1.00 60.16 87 LYS A CA 1
ATOM 685 C C . LYS A 1 87 ? 3.620 -2.401 -24.630 1.00 60.16 87 LYS A C 1
ATOM 687 O O . LYS A 1 87 ? 4.201 -2.252 -23.563 1.00 60.16 87 LYS A O 1
ATOM 692 N N . MET A 1 88 ? 2.331 -2.720 -24.739 1.00 64.19 88 MET A N 1
ATOM 693 C CA . MET A 1 88 ? 1.586 -3.362 -23.652 1.00 64.19 88 MET A CA 1
ATOM 694 C C . MET A 1 88 ? 2.304 -4.667 -23.251 1.00 64.19 88 MET A C 1
ATOM 696 O O . MET A 1 88 ? 2.914 -5.328 -24.098 1.00 64.19 88 MET A O 1
ATOM 700 N N . GLY A 1 89 ? 2.253 -5.032 -21.973 1.00 71.06 89 GLY A N 1
ATOM 701 C CA . GLY A 1 89 ? 2.880 -6.221 -21.386 1.00 71.06 89 GLY A CA 1
ATOM 702 C C . GLY A 1 89 ? 4.220 -5.971 -20.678 1.00 71.06 89 GLY A C 1
ATOM 703 O O . GLY A 1 89 ? 4.872 -6.929 -20.261 1.00 71.06 89 GLY A O 1
ATOM 704 N N . PHE A 1 90 ? 4.668 -4.720 -20.541 1.00 78.25 90 PHE A N 1
ATOM 705 C CA . PHE A 1 90 ? 5.881 -4.398 -19.779 1.00 78.25 90 PHE A CA 1
ATOM 706 C C . PHE A 1 90 ? 5.636 -4.281 -18.283 1.00 78.25 90 PHE A C 1
ATOM 708 O O . PHE A 1 90 ? 6.552 -4.566 -17.516 1.00 78.25 90 PHE A O 1
ATOM 715 N N . LEU A 1 91 ? 4.419 -3.920 -17.875 1.00 85.00 91 LEU A N 1
ATOM 716 C CA . LEU A 1 91 ? 4.049 -3.849 -16.465 1.00 85.00 91 LEU A CA 1
ATOM 717 C C . LEU A 1 91 ? 4.106 -5.233 -15.793 1.00 85.00 91 LEU A C 1
ATOM 719 O O . LEU A 1 91 ? 4.366 -5.339 -14.598 1.00 85.00 91 LEU A O 1
ATOM 723 N N . ALA A 1 92 ? 3.913 -6.299 -16.573 1.00 86.00 92 ALA A N 1
ATOM 724 C CA . ALA A 1 92 ? 3.989 -7.683 -16.113 1.00 86.00 92 ALA A CA 1
ATOM 725 C C . ALA A 1 92 ? 5.426 -8.228 -15.988 1.00 86.00 92 ALA A C 1
ATOM 727 O O . ALA A 1 92 ? 5.608 -9.369 -15.562 1.00 86.00 92 ALA A O 1
ATOM 728 N N . LYS A 1 93 ? 6.456 -7.468 -16.392 1.00 87.81 93 LYS A N 1
ATOM 729 C CA . LYS A 1 93 ? 7.845 -7.928 -16.275 1.00 87.81 93 LYS A CA 1
ATOM 730 C C . LYS A 1 93 ? 8.308 -7.803 -14.825 1.00 87.81 93 LYS A C 1
ATOM 732 O O . LYS A 1 93 ? 8.414 -6.673 -14.354 1.00 87.81 93 LYS A O 1
ATOM 737 N N . PRO A 1 94 ? 8.640 -8.921 -14.158 1.00 87.56 94 PRO A N 1
ATOM 738 C CA . PRO A 1 94 ? 8.980 -8.889 -12.748 1.00 87.56 94 PRO A CA 1
ATOM 739 C C . PRO A 1 94 ? 10.266 -8.097 -12.514 1.00 87.56 94 PRO A C 1
ATOM 741 O O . PRO A 1 94 ? 11.261 -8.265 -13.228 1.00 87.56 94 PRO A O 1
ATOM 744 N N . LEU A 1 95 ? 10.239 -7.247 -11.491 1.00 91.06 95 LEU A N 1
ATOM 745 C CA . LEU A 1 95 ? 11.408 -6.555 -10.951 1.00 91.06 95 LEU A CA 1
ATOM 746 C C . LEU A 1 95 ? 11.824 -7.162 -9.603 1.00 91.06 95 LEU A C 1
ATOM 748 O O . LEU A 1 95 ? 10.994 -7.782 -8.947 1.00 91.06 95 LEU A O 1
ATOM 752 N N . PRO A 1 96 ? 13.061 -6.937 -9.117 1.00 91.88 96 PRO A N 1
ATOM 753 C CA . PRO A 1 96 ? 13.541 -7.551 -7.870 1.00 91.88 96 PRO A CA 1
ATOM 754 C C . PRO A 1 96 ? 12.719 -7.236 -6.606 1.00 91.88 96 PRO A C 1
ATOM 756 O O . PRO A 1 96 ? 12.859 -7.923 -5.595 1.00 91.88 96 PRO A O 1
ATOM 759 N N . VAL A 1 97 ? 11.887 -6.188 -6.632 1.00 91.31 97 VAL A N 1
ATOM 760 C CA . VAL A 1 97 ? 10.916 -5.894 -5.560 1.00 91.31 97 VAL A CA 1
ATOM 761 C C . VAL A 1 97 ? 9.810 -6.954 -5.511 1.00 91.31 97 VAL A C 1
ATOM 763 O O . VAL A 1 97 ? 9.349 -7.322 -4.433 1.00 91.31 97 VAL A O 1
ATOM 766 N N . GLU A 1 98 ? 9.408 -7.488 -6.668 1.00 92.06 98 GLU A N 1
ATOM 767 C CA . GLU A 1 98 ? 8.337 -8.482 -6.786 1.00 92.06 98 GLU A CA 1
ATOM 768 C C . GLU A 1 98 ? 8.733 -9.857 -6.214 1.00 92.06 98 GLU A C 1
ATOM 770 O O . GLU A 1 98 ? 7.855 -10.626 -5.829 1.00 92.06 98 GLU A O 1
ATOM 775 N N . ASP A 1 99 ? 10.032 -10.149 -6.054 1.00 91.06 99 ASP A N 1
ATOM 776 C CA . ASP A 1 99 ? 10.541 -11.407 -5.471 1.00 91.06 99 ASP A CA 1
ATOM 777 C C . ASP A 1 99 ? 10.097 -11.634 -4.011 1.00 91.06 99 ASP A C 1
ATOM 779 O O . ASP A 1 99 ? 10.190 -12.743 -3.470 1.00 91.06 99 ASP A O 1
ATOM 783 N N . GLU A 1 100 ? 9.677 -10.571 -3.322 1.00 88.88 100 GLU A N 1
ATOM 784 C CA . GLU A 1 100 ? 9.145 -10.644 -1.961 1.00 88.88 100 GLU A CA 1
ATOM 785 C C . GLU A 1 100 ? 7.622 -10.808 -1.933 1.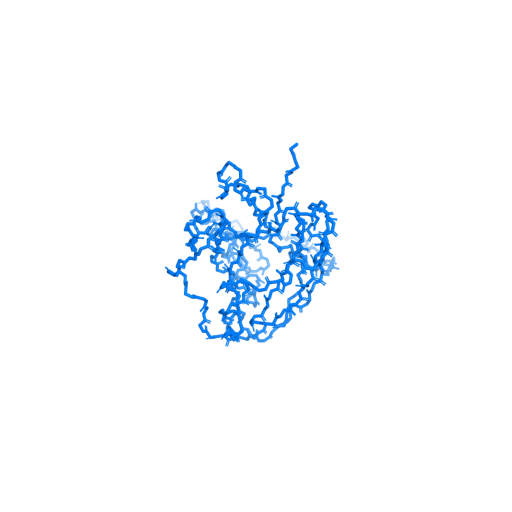00 88.88 100 GLU A C 1
ATOM 787 O O . GLU A 1 100 ? 7.099 -11.339 -0.953 1.00 88.88 100 GLU A O 1
ATOM 792 N N . LEU A 1 101 ? 6.909 -10.444 -3.008 1.00 86.19 101 LEU A N 1
ATOM 793 C CA . LEU A 1 101 ? 5.443 -10.500 -3.061 1.00 86.19 101 LEU A CA 1
ATOM 794 C C . LEU A 1 101 ? 4.931 -11.922 -2.858 1.00 86.19 101 LEU A C 1
ATOM 796 O O . LEU A 1 101 ? 4.045 -12.141 -2.039 1.00 86.19 101 LEU A O 1
ATOM 800 N N . THR A 1 102 ? 5.530 -12.911 -3.525 1.00 82.00 102 THR A N 1
ATOM 801 C CA . THR A 1 102 ? 5.086 -14.313 -3.433 1.00 82.00 102 THR A CA 1
ATOM 802 C C . THR A 1 102 ? 5.300 -14.932 -2.049 1.00 82.00 102 THR A C 1
ATOM 804 O O . THR A 1 102 ? 4.836 -16.042 -1.799 1.00 82.00 102 THR A O 1
ATOM 807 N N . LYS A 1 103 ? 6.028 -14.252 -1.155 1.00 88.81 103 LYS A N 1
ATOM 808 C CA . LYS A 1 103 ? 6.274 -14.685 0.229 1.00 88.81 103 LYS A CA 1
ATOM 809 C C . LYS A 1 103 ? 5.263 -14.086 1.205 1.00 88.81 103 LYS A C 1
ATOM 811 O O . LYS A 1 103 ? 5.145 -14.572 2.329 1.00 88.81 103 LYS A O 1
ATOM 816 N N . MET A 1 104 ? 4.546 -13.042 0.790 1.00 93.75 104 MET A N 1
ATOM 817 C CA . MET A 1 104 ? 3.566 -12.376 1.634 1.00 93.75 104 MET A CA 1
ATOM 818 C C . MET A 1 104 ? 2.361 -13.287 1.822 1.00 93.75 104 MET A C 1
ATOM 820 O O . MET A 1 104 ? 1.750 -13.756 0.868 1.00 93.75 104 MET A O 1
ATOM 824 N N . THR A 1 105 ? 2.012 -13.522 3.076 1.00 95.38 105 THR A N 1
ATOM 825 C CA . THR A 1 105 ? 0.855 -14.322 3.480 1.00 95.38 105 THR A CA 1
ATOM 826 C C . THR A 1 105 ? 0.098 -13.563 4.562 1.00 95.38 105 THR A C 1
ATOM 828 O O . THR A 1 105 ? 0.687 -12.700 5.215 1.00 95.38 105 THR A O 1
ATOM 831 N N . PRO A 1 106 ? -1.198 -13.835 4.771 1.00 96.69 106 PRO A N 1
ATOM 832 C CA . PRO A 1 106 ? -1.941 -13.153 5.820 1.00 96.69 106 PRO A CA 1
ATOM 833 C C . PRO A 1 106 ? -1.296 -13.389 7.194 1.00 96.69 106 PRO A C 1
ATOM 835 O O . PRO A 1 106 ? -1.012 -14.525 7.568 1.00 96.69 106 PRO A O 1
ATOM 838 N N . GLY A 1 107 ? -1.047 -12.310 7.938 1.00 95.31 107 GLY A N 1
ATOM 839 C CA . GLY A 1 107 ? -0.342 -12.327 9.224 1.00 95.31 107 GLY A CA 1
ATOM 840 C C . GLY A 1 107 ? 1.158 -12.636 9.141 1.00 95.31 107 GLY A C 1
ATOM 841 O O . GLY A 1 107 ? 1.801 -12.743 10.185 1.00 95.31 107 GLY A O 1
ATOM 842 N N . GLY A 1 108 ? 1.702 -12.802 7.935 1.00 93.75 108 GLY A N 1
ATOM 843 C CA . GLY A 1 108 ? 3.102 -13.116 7.687 1.00 93.75 108 GLY A CA 1
ATOM 844 C C . GLY A 1 108 ? 4.020 -11.895 7.724 1.00 93.75 108 GLY A C 1
ATOM 845 O O . GLY A 1 108 ? 3.647 -10.791 8.123 1.00 93.75 108 GLY A O 1
ATOM 846 N N . ALA A 1 109 ? 5.267 -12.113 7.309 1.00 93.25 109 ALA A N 1
ATOM 847 C CA . ALA A 1 109 ? 6.215 -11.027 7.119 1.00 93.25 109 ALA A CA 1
ATOM 848 C C . ALA A 1 109 ? 5.896 -10.246 5.832 1.00 93.25 109 ALA A C 1
ATOM 850 O O . ALA A 1 109 ? 5.538 -10.830 4.808 1.00 93.25 109 ALA A O 1
ATOM 851 N N . GLY A 1 110 ? 6.061 -8.924 5.902 1.00 92.62 110 GLY A N 1
ATOM 852 C CA . GLY A 1 110 ? 6.095 -8.053 4.729 1.00 92.62 110 GLY A CA 1
ATOM 853 C C . GLY A 1 110 ? 7.450 -8.097 4.005 1.00 92.62 110 GLY A C 1
ATOM 854 O O . GLY A 1 110 ? 8.291 -8.938 4.332 1.00 92.62 110 GLY A O 1
ATOM 855 N N . PRO A 1 111 ? 7.684 -7.183 3.047 1.00 93.62 111 PRO A N 1
ATOM 856 C CA . PRO A 1 111 ? 8.974 -7.062 2.383 1.00 93.62 111 PRO A CA 1
ATOM 857 C C . PRO A 1 111 ? 10.028 -6.519 3.355 1.00 93.62 111 PRO A C 1
ATOM 859 O O . PRO A 1 111 ? 9.699 -5.867 4.354 1.00 93.62 111 PRO A O 1
ATOM 862 N N . ASP A 1 112 ? 11.304 -6.729 3.041 1.00 94.06 112 ASP A N 1
ATOM 863 C CA . ASP A 1 112 ? 12.389 -6.047 3.736 1.00 94.06 112 ASP A CA 1
ATOM 864 C C . ASP A 1 112 ? 12.387 -4.552 3.375 1.00 94.06 112 ASP A C 1
ATOM 866 O O . ASP A 1 112 ? 12.913 -4.112 2.350 1.00 94.06 112 ASP A O 1
ATOM 870 N N . LEU A 1 113 ? 11.797 -3.746 4.260 1.00 94.69 113 LEU A N 1
ATOM 871 C CA . LEU A 1 113 ? 11.712 -2.291 4.114 1.00 94.69 113 LEU A CA 1
ATOM 872 C C . LEU A 1 113 ? 13.072 -1.582 4.228 1.00 94.69 113 LEU A C 1
ATOM 874 O O . LEU A 1 113 ? 13.162 -0.387 3.959 1.00 94.69 113 LEU A O 1
ATOM 878 N N . THR A 1 114 ? 14.136 -2.290 4.612 1.00 94.81 114 THR A N 1
ATOM 879 C CA . THR A 1 114 ? 15.504 -1.752 4.651 1.00 94.81 114 THR A CA 1
ATOM 880 C C . THR A 1 114 ? 16.292 -2.052 3.377 1.00 94.81 114 THR A C 1
ATOM 882 O O . THR A 1 114 ? 17.352 -1.464 3.148 1.00 94.81 114 THR A O 1
ATOM 885 N N . LYS A 1 115 ? 15.764 -2.934 2.520 1.00 94.44 115 LYS A N 1
ATOM 886 C CA . LYS A 1 115 ? 16.418 -3.370 1.292 1.00 94.44 115 LYS A CA 1
ATOM 887 C C . LYS A 1 115 ? 16.512 -2.242 0.269 1.00 94.44 115 LYS A C 1
ATOM 889 O O . LYS A 1 115 ? 15.567 -1.483 0.039 1.00 94.44 115 LYS A O 1
ATOM 894 N N . ALA A 1 116 ? 17.672 -2.181 -0.377 1.00 94.06 116 ALA A N 1
ATOM 895 C CA . ALA A 1 116 ? 17.938 -1.292 -1.493 1.00 94.06 116 ALA A CA 1
ATOM 896 C C . ALA A 1 116 ? 17.938 -2.061 -2.820 1.00 94.06 116 ALA A C 1
ATOM 898 O O . ALA A 1 116 ? 18.328 -3.228 -2.886 1.00 94.06 116 ALA A O 1
ATOM 899 N N . TYR A 1 117 ? 17.543 -1.370 -3.880 1.00 94.44 117 TYR A N 1
ATOM 900 C CA . TYR A 1 117 ? 17.380 -1.904 -5.223 1.00 94.44 117 TYR A CA 1
ATOM 901 C C . TYR A 1 117 ? 18.107 -1.042 -6.251 1.00 94.44 117 TYR A C 1
ATOM 903 O O . TYR A 1 117 ? 18.285 0.165 -6.054 1.00 94.44 117 TYR A O 1
ATOM 911 N N . ASP A 1 118 ? 18.478 -1.663 -7.368 1.00 94.00 118 ASP A N 1
ATOM 912 C CA . ASP A 1 118 ? 18.873 -0.942 -8.573 1.00 94.00 118 ASP A CA 1
ATOM 913 C C . ASP A 1 118 ? 17.617 -0.460 -9.301 1.00 94.00 118 ASP A C 1
ATOM 915 O O . ASP A 1 118 ? 16.795 -1.244 -9.780 1.00 94.00 118 ASP A O 1
ATOM 919 N N . GLY A 1 119 ? 17.451 0.856 -9.320 1.00 91.19 119 GLY A N 1
ATOM 920 C CA . GLY A 1 119 ? 16.376 1.553 -9.995 1.00 91.19 119 GLY A CA 1
ATOM 921 C C . GLY A 1 119 ? 16.739 1.966 -11.416 1.00 91.19 119 GLY A C 1
ATOM 922 O O . GLY A 1 119 ? 17.749 1.569 -12.002 1.00 91.19 119 GLY A O 1
ATOM 923 N N . LYS A 1 120 ? 15.888 2.820 -11.980 1.00 89.38 120 LYS A N 1
ATOM 924 C CA . LYS A 1 120 ? 16.095 3.441 -13.285 1.00 89.38 120 LYS A CA 1
ATOM 925 C C . LYS A 1 120 ? 17.416 4.215 -13.308 1.00 89.38 120 LYS A C 1
ATOM 927 O O . LYS A 1 120 ? 17.775 4.859 -12.323 1.00 89.38 120 LYS A O 1
ATOM 932 N N . ASP A 1 121 ? 18.125 4.142 -14.433 1.00 89.19 121 ASP A N 1
ATOM 933 C CA . ASP A 1 121 ? 19.397 4.835 -14.674 1.00 89.19 121 ASP A CA 1
ATOM 934 C C . ASP A 1 121 ? 20.455 4.577 -13.577 1.00 89.19 121 ASP A C 1
ATOM 936 O O . ASP A 1 121 ? 21.240 5.457 -13.231 1.00 89.19 121 ASP A O 1
ATOM 940 N N . ASN A 1 122 ? 20.478 3.352 -13.025 1.00 87.75 122 ASN A N 1
ATOM 941 C CA . ASN A 1 122 ? 21.377 2.901 -11.949 1.00 87.75 122 ASN A CA 1
ATOM 942 C C . ASN A 1 122 ? 21.244 3.683 -10.629 1.00 87.75 122 ASN A C 1
ATOM 944 O O . ASN A 1 122 ? 22.171 3.717 -9.815 1.00 87.75 122 ASN A O 1
ATOM 948 N N . THR A 1 123 ? 20.094 4.314 -10.395 1.00 90.12 123 THR A N 1
ATOM 949 C CA . THR A 1 123 ? 19.800 4.952 -9.108 1.00 90.12 123 THR A CA 1
ATOM 950 C C . THR A 1 123 ? 19.593 3.908 -8.016 1.00 90.12 123 THR A C 1
ATOM 952 O O . THR A 1 123 ? 19.116 2.807 -8.273 1.00 90.12 123 THR A O 1
ATOM 955 N N . LYS A 1 124 ? 19.943 4.242 -6.770 1.00 92.62 124 LYS A N 1
ATOM 956 C CA . LYS A 1 124 ? 19.616 3.392 -5.621 1.00 92.62 124 LYS A CA 1
ATOM 957 C C . LYS A 1 124 ? 18.234 3.749 -5.097 1.00 92.62 124 LYS A C 1
ATOM 959 O O . LYS A 1 124 ? 17.979 4.900 -4.746 1.00 92.62 124 LYS A O 1
ATOM 964 N N . VAL A 1 125 ? 17.361 2.751 -5.035 1.00 92.62 125 VAL A N 1
ATOM 965 C CA . VAL A 1 125 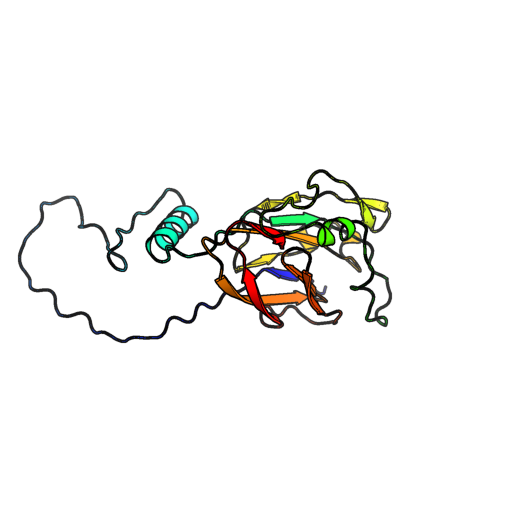? 15.985 2.878 -4.551 1.00 92.62 125 VAL A CA 1
ATOM 966 C C . VAL A 1 125 ? 15.856 2.141 -3.230 1.00 92.62 125 VAL A C 1
ATOM 968 O O . VAL A 1 125 ? 16.273 0.995 -3.122 1.00 92.62 125 VAL A O 1
ATOM 971 N N . ALA A 1 126 ? 15.264 2.791 -2.236 1.00 93.44 126 ALA A N 1
ATOM 972 C CA . ALA A 1 126 ? 14.904 2.188 -0.959 1.00 93.44 126 ALA A CA 1
ATOM 973 C C . ALA A 1 126 ? 13.461 2.563 -0.622 1.00 93.44 126 ALA A C 1
ATOM 975 O O . ALA A 1 126 ? 12.949 3.579 -1.111 1.00 93.44 126 ALA A O 1
ATOM 976 N N . TRP A 1 127 ? 12.824 1.760 0.224 1.00 96.25 127 TRP A N 1
ATOM 977 C CA . TRP A 1 127 ? 11.501 2.073 0.740 1.00 96.25 127 TRP A CA 1
ATOM 978 C C . TRP A 1 127 ? 11.533 3.343 1.590 1.00 96.25 127 TRP A C 1
ATOM 980 O O . TRP A 1 127 ? 12.405 3.536 2.438 1.00 96.25 127 TRP A O 1
ATOM 990 N N . LYS A 1 128 ? 10.550 4.214 1.377 1.00 95.44 128 LYS A N 1
ATOM 991 C CA . LYS A 1 128 ? 10.329 5.421 2.176 1.00 95.44 128 LYS A CA 1
ATOM 992 C C . LYS A 1 128 ? 8.941 5.358 2.783 1.00 95.44 128 LYS A C 1
ATOM 994 O O . LYS A 1 128 ? 7.979 5.191 2.043 1.00 95.44 128 LYS A O 1
ATOM 999 N N . ASN A 1 129 ? 8.842 5.508 4.102 1.00 96.38 129 ASN A N 1
ATOM 1000 C CA . ASN A 1 129 ? 7.554 5.675 4.772 1.00 96.38 129 ASN A CA 1
ATOM 1001 C C . ASN A 1 129 ? 6.945 7.024 4.342 1.00 96.38 129 ASN A C 1
ATOM 1003 O O . ASN A 1 129 ? 7.617 8.056 4.414 1.00 96.38 129 ASN A O 1
ATOM 1007 N N . ILE A 1 130 ? 5.700 6.996 3.868 1.00 94.88 130 ILE A N 1
ATOM 1008 C CA . ILE A 1 130 ? 4.935 8.169 3.415 1.00 94.88 130 ILE A CA 1
ATOM 1009 C C . ILE A 1 130 ? 3.713 8.455 4.301 1.00 94.88 130 ILE A C 1
ATOM 1011 O O . ILE A 1 130 ? 2.901 9.320 3.984 1.00 94.88 130 ILE A O 1
ATOM 1015 N N . GLY A 1 131 ? 3.628 7.773 5.440 1.00 92.81 131 GLY A N 1
ATOM 1016 C CA . GLY A 1 131 ? 2.633 7.960 6.480 1.00 92.81 131 GLY A CA 1
ATOM 1017 C C . GLY A 1 131 ? 1.305 7.261 6.191 1.00 92.81 131 GLY A C 1
ATOM 1018 O O . GLY A 1 131 ? 1.187 6.468 5.250 1.00 92.81 131 GLY A O 1
ATOM 1019 N N . PRO A 1 132 ? 0.284 7.543 7.014 1.00 87.56 132 PRO A N 1
ATOM 1020 C CA . PRO A 1 132 ? -1.042 6.980 6.838 1.00 87.56 132 PRO A CA 1
ATOM 1021 C C . PRO A 1 132 ? -1.753 7.680 5.676 1.00 87.56 132 PRO A C 1
ATOM 1023 O O . PRO A 1 132 ? -2.083 8.860 5.767 1.00 87.56 132 PRO A O 1
ATOM 1026 N N . ILE A 1 133 ? -2.030 6.930 4.613 1.00 84.94 133 ILE A N 1
ATOM 1027 C CA . ILE A 1 133 ? -2.763 7.394 3.429 1.00 84.94 133 ILE A CA 1
ATOM 1028 C C . ILE A 1 133 ? -4.032 6.552 3.304 1.00 84.94 133 ILE A C 1
ATOM 1030 O O . ILE A 1 133 ? -3.972 5.320 3.275 1.00 84.94 133 ILE A O 1
ATOM 1034 N N . LEU A 1 134 ? -5.191 7.208 3.265 1.00 82.12 134 LEU A N 1
ATOM 1035 C CA . LEU A 1 134 ? -6.488 6.545 3.137 1.00 82.12 134 LEU A CA 1
ATOM 1036 C C . LEU A 1 134 ? -7.449 7.422 2.333 1.00 82.12 134 LEU A C 1
ATOM 1038 O O . LEU A 1 134 ? -7.709 8.549 2.741 1.00 82.12 134 LEU A O 1
ATOM 1042 N N . ASN A 1 135 ? -8.036 6.879 1.261 1.00 82.81 135 ASN A N 1
ATOM 1043 C CA . ASN A 1 135 ? -8.928 7.612 0.352 1.00 82.81 135 ASN A CA 1
ATOM 1044 C C . ASN A 1 135 ? -8.279 8.872 -0.239 1.00 82.81 135 ASN A C 1
ATOM 1046 O O . ASN A 1 135 ? -8.931 9.904 -0.402 1.00 82.81 135 ASN A O 1
ATOM 1050 N N . GLU A 1 136 ? -6.989 8.788 -0.555 1.00 87.00 136 GLU A N 1
ATOM 1051 C CA . GLU A 1 136 ? -6.204 9.913 -1.050 1.00 87.00 136 GLU A CA 1
ATOM 1052 C C . GLU A 1 136 ? -5.392 9.522 -2.289 1.00 87.00 136 GLU A C 1
ATOM 1054 O O . GLU A 1 136 ? -5.044 8.361 -2.525 1.00 87.00 136 GLU A O 1
ATOM 1059 N N . MET A 1 137 ? -5.097 10.529 -3.106 1.00 86.81 137 MET A N 1
ATOM 1060 C CA . MET A 1 137 ? -4.214 10.393 -4.253 1.00 86.81 137 MET A CA 1
ATOM 1061 C C . MET A 1 137 ? -2.757 10.427 -3.791 1.00 86.81 137 MET A C 1
ATOM 1063 O O . MET A 1 137 ? -2.334 11.369 -3.124 1.00 86.81 137 MET A O 1
ATOM 1067 N N . VAL A 1 138 ? -1.969 9.442 -4.210 1.00 90.88 138 VAL A N 1
ATOM 1068 C CA . VAL A 1 138 ? -0.513 9.460 -4.101 1.00 90.88 138 VAL A CA 1
ATOM 1069 C C . VAL A 1 138 ? 0.051 10.085 -5.378 1.00 90.88 138 VAL A C 1
ATOM 1071 O O . VAL A 1 138 ? 0.061 9.476 -6.450 1.00 90.88 138 VAL A O 1
ATOM 1074 N N . GLU A 1 139 ? 0.520 11.328 -5.270 1.00 89.69 139 GLU A N 1
ATOM 1075 C CA . GLU A 1 139 ? 1.195 12.024 -6.367 1.00 89.69 139 GLU A CA 1
ATOM 1076 C C . GLU A 1 139 ? 2.604 11.452 -6.555 1.00 89.69 139 GLU A C 1
ATOM 1078 O O . GLU A 1 139 ? 3.538 11.831 -5.851 1.00 89.69 139 GLU A O 1
ATOM 1083 N N . LEU A 1 140 ? 2.775 10.522 -7.495 1.00 87.75 140 LEU A N 1
ATOM 1084 C CA . LEU A 1 140 ? 4.049 9.825 -7.667 1.00 87.75 140 LEU A CA 1
ATOM 1085 C C . LEU A 1 140 ? 5.190 10.770 -8.066 1.00 87.75 140 LEU A C 1
ATOM 1087 O O . LEU A 1 140 ? 6.337 10.527 -7.675 1.00 87.75 140 LEU A O 1
ATOM 1091 N N . ASN A 1 141 ? 4.889 11.870 -8.773 1.00 83.44 141 ASN A N 1
ATOM 1092 C CA . ASN A 1 141 ? 5.903 12.824 -9.226 1.00 83.44 141 ASN A CA 1
ATOM 1093 C C . ASN A 1 141 ? 6.674 13.470 -8.073 1.00 83.44 141 ASN A C 1
ATOM 1095 O O . ASN A 1 141 ? 7.846 13.796 -8.239 1.00 83.44 141 ASN A O 1
ATOM 1099 N N . GLN A 1 142 ? 6.077 13.591 -6.883 1.00 86.50 142 GLN A N 1
ATOM 1100 C CA . GLN A 1 142 ? 6.753 14.196 -5.730 1.00 86.50 142 GLN A CA 1
ATOM 1101 C C . GLN A 1 142 ? 7.941 13.373 -5.230 1.00 86.50 142 GLN A C 1
ATOM 1103 O O . GLN A 1 142 ? 8.843 13.899 -4.578 1.00 86.50 142 GLN A O 1
ATOM 1108 N N . TYR A 1 143 ? 7.960 12.084 -5.553 1.00 82.94 143 TYR A N 1
ATOM 1109 C CA . TYR A 1 143 ? 9.06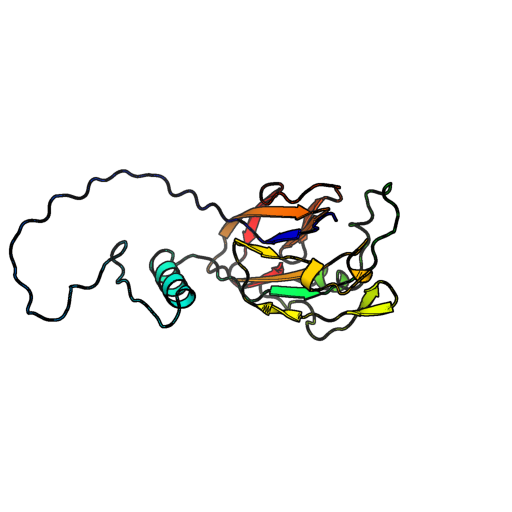3 11.213 -5.201 1.00 82.94 143 TYR A CA 1
ATOM 1110 C C . TYR A 1 143 ? 10.135 11.188 -6.312 1.00 82.94 143 TYR A C 1
ATOM 1112 O O . TYR A 1 143 ? 11.221 10.665 -6.049 1.00 82.94 143 TYR A O 1
ATOM 1120 N N . CYS A 1 144 ? 9.856 11.741 -7.521 1.00 71.56 144 CYS A N 1
ATOM 1121 C CA . CYS A 1 144 ? 10.710 11.658 -8.726 1.00 71.56 144 CYS A CA 1
ATOM 1122 C C . CYS A 1 144 ? 11.342 13.002 -9.062 1.00 71.56 144 CYS A C 1
ATOM 1124 O O . CYS A 1 144 ? 10.740 13.814 -9.767 1.00 71.56 144 CYS A O 1
ATOM 1126 N N . PRO A 1 145 ? 12.593 13.249 -8.659 1.00 69.81 145 PRO A N 1
ATOM 1127 C CA . PRO A 1 145 ? 13.289 14.418 -9.157 1.00 69.81 145 PRO A CA 1
ATOM 1128 C C . PRO A 1 145 ? 13.645 14.238 -10.644 1.00 69.81 145 PRO A C 1
ATOM 1130 O O . PRO A 1 145 ? 14.261 13.250 -11.048 1.00 69.81 145 PRO A O 1
ATOM 1133 N N . GLY A 1 146 ? 13.292 15.231 -11.461 1.00 76.00 146 GLY A N 1
ATOM 1134 C CA . GLY A 1 146 ? 13.787 15.374 -12.832 1.00 76.00 146 GLY A CA 1
ATOM 1135 C C . GLY A 1 146 ? 13.284 14.317 -13.824 1.00 76.00 146 GLY A C 1
ATOM 1136 O O . GLY A 1 146 ? 12.105 13.977 -13.869 1.00 76.00 146 GLY A O 1
ATOM 1137 N N . ASN A 1 147 ? 14.185 13.821 -14.673 1.00 75.81 147 ASN A N 1
ATOM 1138 C CA . ASN A 1 147 ? 13.890 12.890 -15.773 1.00 75.81 147 ASN A CA 1
ATOM 1139 C C . ASN A 1 147 ? 13.600 11.443 -15.320 1.00 75.81 147 ASN A C 1
ATOM 1141 O O . ASN A 1 147 ? 13.197 10.604 -16.136 1.00 75.81 147 ASN A O 1
ATOM 1145 N N . LEU A 1 148 ? 13.789 11.134 -14.035 1.00 80.31 148 LEU A N 1
ATOM 1146 C CA . LEU A 1 148 ? 13.550 9.799 -13.488 1.00 80.31 148 LEU A CA 1
ATOM 1147 C C . LEU A 1 148 ? 12.060 9.438 -13.453 1.00 80.31 148 LEU A C 1
ATOM 1149 O O . LEU A 1 148 ? 11.740 8.269 -13.634 1.00 80.31 148 LEU A O 1
ATOM 1153 N N . GLY A 1 149 ? 11.167 10.428 -13.317 1.00 78.50 149 GLY A N 1
ATOM 1154 C CA . GLY A 1 149 ? 9.711 10.217 -13.247 1.00 78.50 149 GLY A CA 1
ATOM 1155 C C . GLY A 1 149 ? 9.025 9.904 -14.580 1.00 78.50 149 GLY A C 1
ATOM 1156 O O . GLY A 1 149 ? 7.864 9.518 -14.611 1.00 78.50 149 GLY A O 1
ATOM 1157 N N . SER A 1 150 ? 9.719 10.053 -15.709 1.00 82.44 150 SER A N 1
ATOM 1158 C CA . SER A 1 150 ? 9.186 9.635 -17.014 1.00 82.44 150 SER A CA 1
ATOM 1159 C C . SER A 1 150 ? 9.508 8.167 -17.265 1.00 82.44 150 SER A C 1
ATOM 1161 O O . SER A 1 150 ? 10.645 7.777 -17.029 1.00 82.44 150 SER A O 1
ATOM 1163 N N . TRP A 1 151 ? 8.595 7.368 -17.824 1.00 82.94 151 TRP A N 1
ATOM 1164 C CA . TRP A 1 151 ? 8.871 5.958 -18.175 1.00 82.94 151 TRP A CA 1
ATOM 1165 C C . TRP A 1 151 ? 9.481 5.185 -17.007 1.00 82.94 151 TRP A C 1
ATOM 1167 O O . TRP A 1 151 ? 10.611 4.692 -17.076 1.00 82.94 151 TRP A O 1
ATOM 1177 N N . CYS A 1 152 ? 8.742 5.120 -15.910 1.00 87.44 152 CYS A N 1
ATOM 1178 C CA . CYS A 1 152 ? 9.190 4.463 -14.697 1.00 87.44 152 CYS A CA 1
ATOM 1179 C C . CYS A 1 152 ? 8.054 3.675 -14.055 1.00 87.44 152 CYS A C 1
ATOM 1181 O O . CYS A 1 152 ? 6.882 3.943 -14.311 1.00 87.44 152 CYS A O 1
ATOM 1183 N N . LEU A 1 153 ? 8.428 2.706 -13.227 1.00 90.62 153 LEU A N 1
ATOM 1184 C CA . LEU A 1 153 ? 7.512 2.012 -12.332 1.00 90.62 153 LEU A CA 1
ATOM 1185 C C . LEU A 1 153 ? 7.758 2.469 -10.895 1.00 90.62 153 LEU A C 1
ATOM 1187 O O . LEU A 1 153 ? 8.902 2.726 -10.502 1.00 90.62 153 LEU A O 1
ATOM 1191 N N . THR A 1 154 ? 6.681 2.507 -10.120 1.00 93.38 154 THR A N 1
ATOM 1192 C CA . THR A 1 154 ? 6.687 2.828 -8.693 1.00 93.38 154 THR A CA 1
ATOM 1193 C C . THR A 1 154 ? 5.950 1.730 -7.946 1.00 93.38 154 THR A C 1
ATOM 1195 O O . THR A 1 154 ? 4.870 1.323 -8.370 1.00 93.38 154 THR A O 1
ATOM 1198 N N . TYR A 1 155 ? 6.509 1.286 -6.825 1.00 94.75 155 TYR A N 1
ATOM 1199 C CA . TYR A 1 155 ? 5.855 0.341 -5.926 1.00 94.75 155 TYR A CA 1
ATOM 1200 C C . TYR A 1 155 ? 5.353 1.070 -4.692 1.00 94.75 155 TYR A C 1
ATOM 1202 O O . TYR A 1 155 ? 6.068 1.883 -4.100 1.00 94.75 155 TYR A O 1
ATOM 1210 N N . LEU A 1 156 ? 4.129 0.741 -4.301 1.00 95.81 156 LEU A N 1
ATOM 1211 C CA . LEU A 1 156 ? 3.562 1.093 -3.012 1.00 95.81 156 LEU A CA 1
ATOM 1212 C C . LEU A 1 156 ? 3.418 -0.189 -2.201 1.00 95.81 156 LEU A C 1
ATOM 1214 O O . LEU A 1 156 ? 3.105 -1.234 -2.762 1.00 95.81 156 LEU A O 1
ATOM 1218 N N . TYR A 1 157 ? 3.665 -0.095 -0.902 1.00 96.88 157 TYR A N 1
ATOM 1219 C CA . TYR A 1 157 ? 3.426 -1.182 0.037 1.00 96.88 157 TYR A CA 1
ATOM 1220 C C . TYR A 1 157 ? 2.678 -0.651 1.251 1.00 96.88 157 TYR A C 1
ATOM 1222 O O . TYR A 1 157 ? 3.047 0.383 1.813 1.00 96.88 157 TYR A O 1
ATOM 1230 N N . GLY A 1 158 ? 1.646 -1.369 1.670 1.00 95.75 158 GLY A N 1
ATOM 1231 C CA . GLY A 1 158 ? 0.849 -1.041 2.838 1.00 95.75 158 GLY A CA 1
ATOM 1232 C C . GLY A 1 158 ? 0.301 -2.292 3.505 1.00 95.75 158 GLY A C 1
ATOM 1233 O O . GLY A 1 158 ? 0.391 -3.412 3.001 1.00 95.75 158 GLY A O 1
ATOM 1234 N N . THR A 1 159 ? -0.294 -2.107 4.678 1.00 96.19 159 THR A N 1
ATOM 1235 C CA . THR A 1 159 ? -1.006 -3.195 5.350 1.00 96.19 159 THR A CA 1
ATOM 1236 C C . THR A 1 159 ? -2.350 -2.740 5.882 1.00 96.19 159 THR A C 1
ATOM 1238 O O . THR A 1 159 ? -2.535 -1.591 6.295 1.00 96.19 159 THR A O 1
ATOM 1241 N N . VAL A 1 160 ? -3.286 -3.684 5.890 1.00 95.12 160 VAL A N 1
ATOM 1242 C CA . VAL A 1 160 ? -4.607 -3.524 6.485 1.00 95.12 160 VAL A CA 1
ATOM 1243 C C . VAL A 1 160 ? -4.832 -4.615 7.526 1.00 95.12 160 VAL A C 1
ATOM 1245 O O . VAL A 1 160 ? -4.698 -5.806 7.249 1.00 95.12 160 VAL A O 1
ATOM 1248 N N . THR A 1 161 ? -5.174 -4.209 8.745 1.00 95.69 161 THR A N 1
ATOM 1249 C CA . THR A 1 161 ? -5.509 -5.122 9.839 1.00 95.69 161 THR A CA 1
ATOM 1250 C C . THR A 1 161 ? -7.021 -5.293 9.905 1.00 95.69 161 THR A C 1
ATOM 1252 O O . THR A 1 161 ? -7.741 -4.344 10.226 1.00 95.69 161 THR A O 1
ATOM 1255 N N . ALA A 1 162 ? -7.509 -6.501 9.627 1.00 95.88 162 ALA A N 1
ATOM 1256 C CA . ALA A 1 162 ? -8.923 -6.842 9.728 1.00 95.88 162 ALA A CA 1
ATOM 1257 C C . ALA A 1 162 ? -9.247 -7.480 11.095 1.00 95.88 162 ALA A C 1
ATOM 1259 O O . ALA A 1 162 ? -8.521 -8.368 11.551 1.00 95.88 162 ALA A O 1
ATOM 1260 N N . PRO A 1 163 ? -10.341 -7.081 11.771 1.00 94.62 163 PRO A N 1
ATOM 1261 C CA . PRO A 1 163 ? -10.702 -7.631 13.085 1.00 94.62 163 PRO A CA 1
ATOM 1262 C C . PRO A 1 163 ? -11.204 -9.084 13.020 1.00 94.62 163 PRO A C 1
ATOM 1264 O O . PRO A 1 163 ? -11.155 -9.822 14.008 1.00 94.62 163 PRO A O 1
ATOM 1267 N N . ARG A 1 164 ? -11.662 -9.507 11.842 1.00 95.12 164 ARG A N 1
ATOM 1268 C CA . ARG A 1 164 ? -12.145 -10.848 11.510 1.00 95.12 164 ARG A CA 1
ATOM 1269 C C . ARG A 1 164 ? -11.973 -11.085 10.015 1.00 95.12 164 ARG A C 1
ATOM 1271 O O . ARG A 1 164 ? -11.721 -10.136 9.274 1.00 95.12 164 ARG A O 1
ATOM 1278 N N . ASP A 1 165 ? -12.181 -12.320 9.581 1.00 97.00 165 ASP A N 1
ATOM 1279 C CA . ASP A 1 165 ? -12.322 -12.605 8.159 1.00 97.00 165 ASP A CA 1
ATOM 1280 C C . ASP A 1 165 ? -13.485 -11.775 7.600 1.00 97.00 165 ASP A C 1
ATOM 1282 O O . ASP A 1 165 ? -14.597 -11.747 8.153 1.00 97.00 165 ASP A O 1
ATOM 1286 N N . MET A 1 166 ? -13.213 -11.031 6.533 1.00 95.50 166 MET A N 1
ATOM 1287 C CA . MET A 1 166 ? -14.194 -10.138 5.934 1.00 95.50 166 MET A CA 1
ATOM 1288 C C . MET A 1 166 ? -13.889 -9.865 4.469 1.00 95.50 166 MET A C 1
ATOM 1290 O O . MET A 1 166 ? -12.772 -10.037 3.992 1.00 95.50 166 MET A O 1
ATOM 1294 N N . THR A 1 167 ? -14.911 -9.427 3.743 1.00 95.94 167 THR A N 1
ATOM 1295 C CA . THR A 1 167 ? -14.747 -8.901 2.389 1.00 95.94 167 THR A CA 1
ATOM 1296 C C . THR A 1 167 ? -14.876 -7.388 2.431 1.00 95.94 167 THR A C 1
ATOM 1298 O O . THR A 1 167 ? -15.800 -6.872 3.059 1.00 95.94 167 THR A O 1
ATOM 1301 N N . LEU A 1 168 ? -13.949 -6.696 1.775 1.00 93.69 168 LEU A N 1
ATOM 1302 C CA . LEU A 1 168 ? -13.937 -5.247 1.652 1.00 93.69 168 LEU A CA 1
ATOM 1303 C C . LEU A 1 168 ? -14.080 -4.858 0.178 1.00 93.69 168 LEU A C 1
ATOM 1305 O O . LEU A 1 168 ? -13.269 -5.269 -0.650 1.00 93.69 168 LEU A O 1
ATOM 1309 N N . ASP A 1 169 ? -15.105 -4.073 -0.138 1.00 93.44 169 ASP A N 1
ATOM 1310 C CA . ASP A 1 169 ? -15.325 -3.551 -1.488 1.00 93.44 169 ASP A CA 1
ATOM 1311 C C . ASP A 1 169 ? -14.494 -2.284 -1.682 1.00 93.44 169 ASP A C 1
ATOM 1313 O O . ASP A 1 169 ? -14.656 -1.316 -0.946 1.00 93.44 169 ASP A O 1
ATOM 1317 N N . VAL A 1 170 ? -13.593 -2.305 -2.657 1.00 92.31 170 VAL A N 1
ATOM 1318 C CA . VAL A 1 170 ? -12.565 -1.286 -2.859 1.00 92.31 170 VAL A CA 1
ATOM 1319 C C . VAL A 1 170 ? -12.606 -0.781 -4.291 1.00 92.31 170 VAL A C 1
ATOM 1321 O O . VAL A 1 170 ? -12.571 -1.585 -5.224 1.00 92.31 170 VAL A O 1
ATOM 1324 N N . ASN A 1 171 ? -12.574 0.541 -4.456 1.00 93.00 171 ASN A N 1
ATOM 1325 C CA . ASN A 1 171 ? -12.296 1.168 -5.743 1.00 93.00 171 ASN A CA 1
ATOM 1326 C C . ASN A 1 171 ? -10.847 1.663 -5.771 1.00 93.00 171 ASN A C 1
ATOM 1328 O O . ASN A 1 171 ? -10.357 2.197 -4.775 1.00 93.00 171 ASN A O 1
ATOM 1332 N N . MET A 1 172 ? -10.152 1.485 -6.890 1.00 92.50 172 MET A N 1
ATOM 1333 C CA . MET A 1 172 ? -8.783 1.964 -7.083 1.00 92.50 172 MET A CA 1
ATOM 1334 C C . MET A 1 172 ? -8.516 2.360 -8.536 1.00 92.50 172 MET A C 1
ATOM 1336 O O . MET A 1 172 ? -9.182 1.899 -9.468 1.00 92.50 172 MET A O 1
ATOM 1340 N N . GLY A 1 173 ? -7.492 3.190 -8.727 1.00 93.44 173 GLY A N 1
ATOM 1341 C CA . GLY A 1 173 ? -7.191 3.797 -10.013 1.00 93.44 173 GLY A CA 1
ATOM 1342 C C . GLY A 1 173 ? -5.769 4.316 -10.141 1.00 93.44 173 GLY A C 1
ATOM 1343 O O . GLY A 1 173 ? -5.090 4.553 -9.144 1.00 93.44 173 GLY A O 1
ATOM 1344 N N . SER A 1 174 ? -5.334 4.525 -11.379 1.00 92.81 174 SER A N 1
ATOM 1345 C CA . SER A 1 174 ? -3.985 4.973 -11.719 1.00 92.81 174 SER A CA 1
ATOM 1346 C C . SER A 1 174 ? -3.978 5.762 -13.025 1.00 92.81 174 SER A C 1
ATOM 1348 O O . SER A 1 174 ? -4.891 5.652 -13.841 1.00 92.81 174 SER A O 1
ATOM 1350 N N . ASP A 1 175 ? -2.923 6.536 -13.202 1.00 90.81 175 ASP A N 1
ATOM 1351 C CA . ASP A 1 175 ? -2.451 7.096 -14.462 1.00 90.81 175 ASP A CA 1
ATOM 1352 C C . ASP A 1 175 ? -0.975 6.693 -14.544 1.00 90.81 175 ASP A C 1
ATOM 1354 O O . ASP A 1 175 ? -0.212 7.107 -13.676 1.00 90.81 175 ASP A O 1
ATOM 1358 N N . ASP A 1 176 ? -0.503 5.823 -15.437 1.00 87.12 176 ASP A N 1
ATOM 1359 C CA . ASP A 1 176 ? -1.224 5.006 -16.422 1.00 87.12 176 ASP A CA 1
ATOM 1360 C C . ASP A 1 176 ? -1.642 3.636 -15.830 1.00 87.12 176 ASP A C 1
ATOM 1362 O O . ASP A 1 176 ? -2.684 3.525 -15.185 1.00 87.12 176 ASP A O 1
ATOM 1366 N N . GLY A 1 177 ? -0.850 2.577 -16.037 1.00 90.31 177 GLY A N 1
ATOM 1367 C CA . GLY A 1 177 ? -1.186 1.200 -15.655 1.00 90.31 177 GLY A CA 1
ATOM 1368 C C . GLY A 1 177 ? -1.094 0.903 -14.151 1.00 90.31 177 GLY A C 1
ATOM 1369 O O . GLY A 1 177 ? -0.428 1.611 -13.398 1.00 90.31 177 GLY A O 1
ATOM 1370 N N . LEU A 1 178 ? -1.745 -0.185 -13.721 1.00 93.69 178 LEU A N 1
ATOM 1371 C CA . LEU A 1 178 ? -1.787 -0.639 -12.326 1.00 93.69 178 LEU A CA 1
ATOM 1372 C C . LEU A 1 178 ? -1.668 -2.157 -12.229 1.00 93.69 178 LEU A C 1
ATOM 1374 O O . LEU A 1 178 ? -2.400 -2.897 -12.886 1.00 93.69 178 LEU A O 1
ATOM 1378 N N . ARG A 1 179 ? -0.806 -2.611 -11.320 1.00 95.25 179 ARG A N 1
ATOM 1379 C CA . ARG A 1 179 ? -0.870 -3.956 -10.751 1.00 95.25 179 ARG A CA 1
ATOM 1380 C C . ARG A 1 179 ? -1.080 -3.835 -9.249 1.00 95.25 179 ARG A C 1
ATOM 1382 O O . ARG A 1 179 ? -0.490 -2.965 -8.615 1.00 95.25 179 ARG A O 1
ATOM 1389 N N . PHE A 1 180 ? -1.954 -4.669 -8.702 1.00 96.25 180 PHE A N 1
ATOM 1390 C CA . PHE A 1 180 ? -2.293 -4.662 -7.280 1.00 96.25 180 PHE A CA 1
ATOM 1391 C C . PHE A 1 180 ? -2.310 -6.089 -6.750 1.00 96.25 180 PHE A C 1
ATOM 1393 O O . PHE A 1 180 ? -2.920 -6.973 -7.362 1.00 96.25 180 PHE A O 1
ATOM 1400 N N . TRP A 1 181 ? -1.672 -6.297 -5.602 1.00 96.81 181 TRP A N 1
ATOM 1401 C CA . TRP A 1 181 ? -1.573 -7.591 -4.946 1.00 96.81 181 TRP A CA 1
ATOM 1402 C C . TRP A 1 181 ? -2.253 -7.553 -3.580 1.00 96.81 181 TRP A C 1
ATOM 1404 O O . TRP A 1 181 ? -2.289 -6.528 -2.914 1.00 96.81 181 TRP A O 1
ATOM 1414 N N . LEU A 1 182 ? -2.782 -8.696 -3.155 1.00 97.56 182 LEU A N 1
ATOM 1415 C CA . LEU A 1 182 ? -3.267 -8.919 -1.799 1.00 97.56 182 LEU A CA 1
ATOM 1416 C C . LEU A 1 182 ? -2.664 -10.218 -1.278 1.00 97.56 182 LEU A C 1
ATOM 1418 O O . LEU A 1 182 ? -2.937 -11.293 -1.821 1.00 97.56 182 LEU A O 1
ATOM 1422 N N . ASN A 1 183 ? -1.865 -10.126 -0.214 1.00 97.00 183 ASN A N 1
ATOM 1423 C CA . ASN A 1 183 ? -1.168 -11.268 0.382 1.00 97.00 183 ASN A CA 1
ATOM 1424 C C . ASN A 1 183 ? -0.438 -12.100 -0.689 1.00 97.00 183 ASN A C 1
ATOM 1426 O O . ASN A 1 183 ? -0.678 -13.299 -0.825 1.00 97.00 183 ASN A O 1
ATOM 1430 N N . GLY A 1 184 ? 0.342 -11.420 -1.534 1.00 94.94 184 GLY A N 1
ATOM 1431 C CA . GLY A 1 184 ? 1.110 -12.029 -2.623 1.00 94.94 184 GLY A CA 1
ATOM 1432 C C . GLY A 1 184 ? 0.313 -12.453 -3.860 1.00 94.94 184 GLY A C 1
ATOM 1433 O O . GLY A 1 184 ? 0.910 -12.735 -4.897 1.00 94.94 184 GLY A O 1
ATOM 1434 N N . ASN A 1 185 ? -1.021 -12.451 -3.805 1.00 95.00 185 ASN A N 1
ATOM 1435 C CA . ASN A 1 185 ? -1.863 -12.802 -4.948 1.00 95.00 185 ASN A CA 1
ATOM 1436 C C . ASN A 1 185 ? -2.153 -11.567 -5.797 1.00 95.00 185 ASN A C 1
ATOM 1438 O O . ASN A 1 185 ? -2.644 -10.570 -5.277 1.00 95.00 185 ASN A O 1
ATOM 1442 N N . LEU A 1 186 ? -1.900 -11.643 -7.103 1.00 94.56 186 LEU A N 1
ATOM 1443 C CA . LEU A 1 186 ? -2.238 -10.580 -8.050 1.00 94.56 186 LEU A CA 1
ATOM 1444 C C . LEU A 1 186 ? -3.765 -10.492 -8.212 1.00 94.56 186 LEU A C 1
ATOM 1446 O O . LEU A 1 186 ? -4.408 -11.463 -8.609 1.00 94.56 186 LEU A O 1
ATOM 1450 N N . VAL A 1 187 ? -4.340 -9.335 -7.888 1.00 96.06 187 VAL A N 1
ATOM 1451 C CA . VAL A 1 187 ? -5.791 -9.076 -7.915 1.00 96.06 187 VAL A CA 1
ATOM 1452 C C . VAL A 1 187 ? -6.175 -8.169 -9.086 1.00 96.06 187 VAL A C 1
ATOM 1454 O O . VAL A 1 187 ? -7.237 -8.358 -9.678 1.00 96.06 187 VAL A O 1
ATOM 1457 N N . VAL A 1 188 ? -5.323 -7.203 -9.439 1.00 96.06 188 VAL A N 1
ATOM 1458 C CA . VAL A 1 188 ? -5.487 -6.349 -10.628 1.00 96.06 188 VAL A CA 1
ATOM 1459 C C . VAL A 1 188 ? -4.226 -6.442 -11.468 1.00 96.06 188 VAL A C 1
ATOM 1461 O O . VAL A 1 188 ? -3.133 -6.298 -10.928 1.00 96.06 188 VAL A O 1
ATOM 1464 N N . ASP A 1 189 ? -4.387 -6.641 -12.775 1.00 94.44 189 ASP A N 1
ATOM 1465 C CA . ASP A 1 189 ? -3.307 -6.589 -13.760 1.00 94.44 189 ASP A CA 1
ATOM 1466 C C . ASP A 1 189 ? -3.766 -5.792 -14.984 1.00 94.44 189 ASP A C 1
ATOM 1468 O O . ASP A 1 189 ? -4.486 -6.298 -15.847 1.00 94.44 189 ASP A O 1
ATOM 1472 N N . ALA A 1 190 ? -3.440 -4.502 -14.996 1.00 92.19 190 ALA A N 1
ATOM 1473 C CA . ALA A 1 190 ? -3.933 -3.542 -15.971 1.00 92.19 190 ALA A CA 1
ATOM 1474 C C . ALA A 1 190 ? -2.776 -2.742 -16.579 1.00 92.19 190 ALA A C 1
ATOM 1476 O O . ALA A 1 190 ? -2.478 -1.623 -16.161 1.00 92.19 190 ALA A O 1
ATOM 1477 N N . ASP A 1 191 ? -2.144 -3.311 -17.605 1.00 89.44 191 ASP A N 1
ATOM 1478 C CA . ASP A 1 191 ? -1.160 -2.617 -18.442 1.00 89.44 191 ASP A CA 1
ATOM 1479 C C . ASP A 1 191 ? -1.873 -1.817 -19.542 1.00 89.44 191 ASP A C 1
ATOM 1481 O O . ASP A 1 191 ? -1.991 -2.245 -20.692 1.00 89.44 191 ASP A O 1
ATOM 1485 N N . VAL A 1 192 ? -2.451 -0.684 -19.144 1.00 87.38 192 VAL A N 1
ATOM 1486 C CA . VAL A 1 192 ? -3.260 0.185 -20.004 1.00 87.38 192 VAL A CA 1
ATOM 1487 C C . VAL A 1 192 ? -2.792 1.628 -19.891 1.00 87.38 192 VAL A C 1
ATOM 1489 O O . VAL A 1 192 ? -2.477 2.100 -18.803 1.00 87.38 192 VAL A O 1
ATOM 1492 N N . GLN A 1 193 ? -2.785 2.337 -21.018 1.00 84.75 193 GLN A N 1
ATOM 1493 C CA . GLN A 1 193 ? -2.543 3.776 -21.049 1.00 84.75 193 GLN A CA 1
ATOM 1494 C C . GLN A 1 193 ? -3.866 4.511 -20.822 1.00 84.75 193 GLN A C 1
ATOM 1496 O O . GLN A 1 193 ? -4.819 4.312 -21.583 1.00 84.75 193 GLN A O 1
ATOM 1501 N N . ARG A 1 194 ? -3.946 5.330 -19.774 1.00 87.56 194 ARG A N 1
ATOM 1502 C CA . ARG A 1 194 ? -5.166 6.038 -19.375 1.00 87.56 194 ARG A CA 1
ATOM 1503 C C . ARG A 1 194 ? -4.857 7.177 -18.415 1.00 87.56 194 ARG A C 1
ATOM 1505 O O . ARG A 1 194 ? -3.904 7.123 -17.653 1.00 87.56 194 ARG A O 1
ATOM 1512 N N . GLY A 1 195 ? -5.748 8.161 -18.404 1.00 88.50 195 GLY A N 1
ATOM 1513 C CA . GLY A 1 195 ? -5.745 9.177 -17.363 1.00 88.50 195 GLY A CA 1
ATOM 1514 C C . GLY A 1 195 ? -6.160 8.618 -16.000 1.00 88.50 195 GLY A C 1
ATOM 1515 O O . GLY A 1 195 ? -6.794 7.560 -15.906 1.00 88.50 195 GLY A O 1
ATOM 1516 N N . LEU A 1 196 ? -5.858 9.388 -14.958 1.00 89.81 196 LEU A N 1
ATOM 1517 C CA . LEU A 1 196 ? -6.249 9.071 -13.590 1.00 89.81 196 LEU A CA 1
ATOM 1518 C C . LEU A 1 196 ? -7.768 8.969 -13.453 1.00 89.81 196 LEU A C 1
ATOM 1520 O O . LEU A 1 196 ? -8.485 9.954 -13.626 1.00 89.81 196 LEU A O 1
ATOM 1524 N N . ASP A 1 197 ? -8.236 7.796 -13.042 1.00 91.62 197 ASP A N 1
ATOM 1525 C CA . ASP A 1 197 ? -9.624 7.575 -12.645 1.00 91.62 197 ASP A CA 1
ATOM 1526 C C . ASP A 1 197 ? -9.670 6.613 -11.439 1.00 91.62 197 ASP A C 1
ATOM 1528 O O . ASP A 1 197 ? -9.328 5.437 -11.607 1.00 91.62 197 ASP A O 1
ATOM 1532 N N . PRO A 1 198 ? -10.064 7.089 -10.233 1.00 88.94 198 PRO A N 1
ATOM 1533 C CA . PRO A 1 198 ? -10.102 6.296 -8.999 1.00 88.94 198 PRO A CA 1
ATOM 1534 C C . PRO A 1 198 ? -11.122 5.150 -9.017 1.00 88.94 198 PRO A C 1
ATOM 1536 O O . PRO A 1 198 ? -11.045 4.272 -8.158 1.00 88.94 198 PRO A O 1
ATOM 1539 N N . ASP A 1 199 ? -12.056 5.142 -9.971 1.00 91.94 199 ASP A N 1
ATOM 1540 C CA . ASP A 1 199 ? -13.116 4.138 -10.085 1.00 91.94 199 ASP A CA 1
ATOM 1541 C C . ASP A 1 199 ? -12.867 3.107 -11.196 1.00 91.94 199 ASP A C 1
ATOM 1543 O O . ASP A 1 199 ? -13.705 2.224 -11.419 1.00 91.94 199 ASP A O 1
ATOM 1547 N N . SER A 1 200 ? -11.713 3.172 -11.868 1.00 93.38 200 SER A N 1
ATOM 1548 C CA . SER A 1 200 ? -11.380 2.274 -12.980 1.00 93.38 200 SER A CA 1
ATOM 1549 C C . SER A 1 200 ? -11.323 0.796 -12.596 1.00 93.38 200 SER A C 1
ATOM 1551 O O . SER A 1 200 ? -11.571 -0.065 -13.441 1.00 93.38 200 SER A O 1
ATOM 1553 N N . HIS A 1 201 ? -11.009 0.481 -11.338 1.00 94.19 201 HIS A N 1
ATOM 1554 C CA . HIS A 1 201 ? -11.047 -0.883 -10.823 1.00 94.19 201 HIS A CA 1
ATOM 1555 C C . HIS A 1 201 ? -11.900 -0.948 -9.567 1.00 94.19 201 HIS A C 1
ATOM 1557 O O . HIS A 1 201 ? -11.675 -0.206 -8.617 1.00 94.19 201 HIS A O 1
ATOM 1563 N N . LYS A 1 202 ? -12.848 -1.887 -9.549 1.00 95.50 202 LYS A N 1
ATOM 1564 C CA . LYS A 1 202 ? -13.692 -2.196 -8.392 1.00 95.50 202 LYS A CA 1
ATOM 1565 C C . LYS A 1 202 ? -13.463 -3.649 -8.023 1.00 95.50 202 LYS A C 1
ATOM 1567 O O . LYS A 1 202 ? -13.777 -4.543 -8.808 1.00 95.50 202 LYS A O 1
ATOM 1572 N N . VAL A 1 203 ? -12.877 -3.886 -6.858 1.00 94.81 203 VAL A N 1
ATOM 1573 C CA . VAL A 1 203 ? -12.431 -5.212 -6.423 1.00 94.81 203 VAL A CA 1
ATOM 1574 C C . VAL A 1 203 ? -13.007 -5.556 -5.058 1.00 94.81 203 VAL A C 1
ATOM 1576 O O . VAL A 1 203 ? -13.259 -4.688 -4.226 1.00 94.81 203 VAL A O 1
ATOM 1579 N N . LYS A 1 204 ? -13.207 -6.853 -4.825 1.00 95.56 204 LYS A N 1
ATOM 1580 C CA . LYS A 1 204 ? -13.618 -7.390 -3.526 1.00 95.56 204 LYS A CA 1
ATOM 1581 C C . LYS A 1 204 ? -12.404 -8.022 -2.855 1.00 95.56 204 LYS A C 1
ATOM 1583 O O . LYS A 1 204 ? -11.998 -9.121 -3.232 1.00 95.56 204 LYS A O 1
ATOM 1588 N N . LEU A 1 205 ? -11.823 -7.337 -1.876 1.00 96.06 205 LEU A N 1
ATOM 1589 C CA . LEU A 1 205 ? -10.674 -7.839 -1.126 1.00 96.06 205 LEU A CA 1
ATOM 1590 C C . LEU A 1 205 ? -11.149 -8.833 -0.070 1.00 96.06 205 LEU A C 1
ATOM 1592 O O . LEU A 1 205 ? -11.900 -8.470 0.833 1.00 96.06 205 LEU A O 1
ATOM 1596 N N . ARG A 1 206 ? -10.714 -10.089 -0.176 1.00 97.25 206 ARG A N 1
ATOM 1597 C CA . ARG A 1 206 ? -10.966 -11.117 0.840 1.00 97.25 206 ARG A CA 1
ATOM 1598 C C . ARG A 1 206 ? -9.861 -11.037 1.885 1.00 97.25 206 ARG A C 1
ATOM 1600 O O . ARG A 1 206 ? -8.765 -11.536 1.658 1.00 97.25 206 ARG A O 1
ATOM 1607 N N . LEU A 1 207 ? -10.149 -10.367 2.993 1.00 97.75 207 LEU A N 1
ATOM 1608 C CA . LEU A 1 207 ? -9.210 -10.156 4.085 1.00 97.75 207 LEU A CA 1
ATOM 1609 C C . LEU A 1 207 ? -9.337 -11.283 5.106 1.00 97.75 207 LEU A C 1
ATOM 1611 O O . LEU A 1 207 ? -10.446 -11.642 5.512 1.00 97.75 207 LEU A O 1
ATOM 1615 N N . ASN A 1 208 ? -8.198 -11.794 5.556 1.00 98.19 208 ASN A N 1
ATOM 1616 C CA . ASN A 1 208 ? -8.134 -12.664 6.721 1.00 98.19 208 ASN A CA 1
ATOM 1617 C C . ASN A 1 208 ? -8.064 -11.822 7.994 1.00 98.19 208 ASN A C 1
ATOM 1619 O O . ASN A 1 208 ? -7.531 -10.711 7.987 1.00 98.19 208 ASN A O 1
ATOM 1623 N N . LYS A 1 209 ? -8.551 -12.372 9.105 1.00 97.00 209 LYS A N 1
ATOM 1624 C CA . LYS A 1 209 ? -8.346 -11.804 10.433 1.00 97.00 209 LYS A CA 1
ATOM 1625 C C . LYS A 1 209 ? -6.855 -11.544 10.666 1.00 97.00 209 LYS A C 1
ATOM 1627 O O . LYS A 1 209 ? -6.026 -12.430 10.484 1.00 97.00 209 LYS A O 1
ATOM 1632 N N . GLY A 1 210 ? -6.540 -10.350 11.156 1.00 96.81 210 GLY A N 1
ATOM 1633 C CA . GLY A 1 210 ? -5.171 -9.893 11.354 1.00 96.81 210 GLY A CA 1
ATOM 1634 C C . GLY A 1 210 ? -4.652 -9.093 10.163 1.00 96.81 210 GLY A C 1
ATOM 1635 O O . GLY A 1 210 ? -5.415 -8.428 9.464 1.00 96.81 210 GLY A O 1
ATOM 1636 N N . VAL A 1 211 ? -3.333 -9.093 9.991 1.00 97.69 211 VAL A N 1
ATOM 1637 C CA . VAL A 1 211 ? -2.639 -8.274 8.991 1.00 97.69 211 VAL A CA 1
ATOM 1638 C C . VAL A 1 211 ? -2.797 -8.878 7.597 1.00 97.69 211 VAL A C 1
ATOM 1640 O O . VAL A 1 211 ? -2.616 -10.077 7.410 1.00 97.69 211 VAL A O 1
ATOM 1643 N N . ASN A 1 212 ? -3.094 -8.035 6.614 1.00 98.06 212 ASN A N 1
ATOM 1644 C CA . ASN A 1 212 ? -3.049 -8.364 5.195 1.00 98.06 212 ASN A CA 1
ATOM 1645 C C . ASN A 1 212 ? -2.119 -7.371 4.487 1.00 98.06 212 ASN A C 1
ATOM 1647 O O . ASN A 1 212 ? -2.128 -6.181 4.815 1.00 98.06 212 ASN A O 1
ATOM 1651 N N . HIS A 1 213 ? -1.335 -7.864 3.533 1.00 97.56 213 HIS A N 1
ATOM 1652 C CA . HIS A 1 213 ? -0.321 -7.115 2.788 1.00 97.56 213 HIS A CA 1
ATOM 1653 C C . HIS A 1 213 ? -0.855 -6.676 1.428 1.00 97.56 213 HIS A C 1
ATOM 1655 O O . HIS A 1 213 ? -1.524 -7.468 0.758 1.00 97.56 213 HIS A O 1
ATOM 1661 N N . MET A 1 214 ? -0.546 -5.440 1.036 1.00 94.69 214 MET A N 1
ATOM 1662 C CA . MET A 1 214 ? -0.965 -4.809 -0.219 1.00 94.69 214 MET A CA 1
ATOM 1663 C C . MET A 1 214 ? 0.199 -4.082 -0.875 1.00 94.69 214 MET A C 1
ATOM 1665 O O . MET A 1 214 ? 1.012 -3.502 -0.117 1.00 94.69 214 MET A O 1
#